Protein AF-A0A928RDA6-F1 (afdb_monomer)

Solvent-accessible surface area (backbone atoms only — not comparable to full-atom values): 10021 Å² total; per-residue (Å²): 132,85,78,81,74,74,83,73,69,52,79,65,53,49,48,42,48,55,45,44,52,36,61,75,58,79,46,69,40,36,57,63,57,54,37,54,65,37,41,78,74,70,69,37,55,70,66,56,43,51,53,48,52,52,52,34,44,78,69,48,24,30,45,75,83,47,93,66,20,36,33,67,30,74,61,24,52,49,52,30,71,76,49,51,85,74,52,57,63,74,56,53,53,50,52,53,54,50,52,54,51,49,54,52,48,56,51,45,60,74,30,41,48,56,50,72,46,77,77,55,99,46,38,29,40,39,42,41,38,38,34,94,47,100,89,49,85,60,50,74,53,75,51,79,43,68,38,70,65,54,51,51,51,52,32,51,47,43,78,74,42,41,73,62,52,51,50,53,50,52,55,56,63,74,73,110

Foldseek 3Di:
DDPPPLPADDLLLLLLLLLLLQVLLVAWDALVRSQVLCVVSPRDHSVRSVVSVVVCVVVQQWDDPDVRIIHGDPNVNVVNVVCVVVHPPVSSVSSNVVSVVVVVLVVLCVFWAWDWDDPDPFKIKIWIWGHPDPPDDIDIDIDIDTHPVVSVVVRVCCSVPVVVVVVVVVVVVVVD

Radius of gyration: 22.32 Å; Cα contacts (8 Å, |Δi|>4): 199; chains: 1; bounding box: 56×43×54 Å

Nearest PDB structures (foldseek):
  2fxa-assembly3_A  TM=7.157E-01  e=9.257E-03  Bacillus subtilis
  6lg2-assembly1_A  TM=8.563E-01  e=6.096E-02  Corynebacterium glutamicum ATCC 13032
  8jxk-assembly3_E  TM=5.170E-01  e=2.588E-02  Mycobacterium tuberculosis H37Rv
  5ov6-assembly1_A  TM=3.799E-01  e=8.932E-01  Priestia megaterium
  5ov4-assembly1_A  TM=3.803E-01  e=1.188E+00  Priestia megaterium

Structure (mmCIF, N/CA/C/O backbone):
data_AF-A0A928RDA6-F1
#
_entry.id   AF-A0A928RDA6-F1
#
loop_
_atom_site.group_PDB
_atom_site.id
_atom_site.type_symbol
_atom_site.label_atom_id
_atom_site.label_alt_id
_atom_site.label_comp_id
_atom_site.label_asym_id
_atom_site.label_entity_id
_atom_site.label_seq_id
_atom_site.pdbx_PDB_ins_code
_atom_site.Cartn_x
_atom_site.Cartn_y
_atom_site.Cartn_z
_atom_site.occupancy
_atom_site.B_iso_or_equiv
_atom_site.auth_seq_id
_atom_site.auth_comp_id
_atom_site.auth_asym_id
_atom_site.auth_atom_id
_atom_site.pdbx_PDB_model_num
ATOM 1 N N . MET A 1 1 ? -35.776 10.344 -11.778 1.00 41.97 1 MET A N 1
ATOM 2 C CA . MET A 1 1 ? -34.546 9.555 -11.557 1.00 41.97 1 MET A CA 1
ATOM 3 C C . MET A 1 1 ? -34.412 9.349 -10.059 1.00 41.97 1 MET A C 1
ATOM 5 O O . MET A 1 1 ? -34.544 10.348 -9.363 1.00 41.97 1 MET A O 1
ATOM 9 N N . PRO A 1 2 ? -34.264 8.121 -9.539 1.00 41.16 2 PRO A N 1
ATOM 10 C CA . PRO A 1 2 ? -34.041 7.944 -8.112 1.00 41.16 2 PRO A CA 1
ATOM 11 C C . PRO A 1 2 ? -32.599 8.350 -7.798 1.00 41.16 2 PRO A C 1
ATOM 13 O O . PRO A 1 2 ? -31.662 7.851 -8.418 1.00 41.16 2 PRO A O 1
ATOM 16 N N . GLU A 1 3 ? -32.433 9.297 -6.879 1.00 40.75 3 GLU A N 1
ATOM 17 C CA . GLU A 1 3 ? -31.132 9.645 -6.320 1.00 40.75 3 GLU A CA 1
ATOM 18 C C . GLU A 1 3 ? -30.535 8.392 -5.676 1.00 40.75 3 GLU A C 1
ATOM 20 O O . GLU A 1 3 ? -31.129 7.801 -4.770 1.00 40.75 3 GLU A O 1
ATOM 25 N N . THR A 1 4 ? -29.364 7.965 -6.144 1.00 46.03 4 THR A N 1
ATOM 26 C CA . THR A 1 4 ? -28.556 6.966 -5.447 1.00 46.03 4 THR A CA 1
ATOM 27 C C . THR A 1 4 ? -28.193 7.569 -4.096 1.00 46.03 4 THR A C 1
ATOM 29 O O . THR A 1 4 ? -27.285 8.395 -3.998 1.00 46.03 4 THR A O 1
ATOM 32 N N . ARG A 1 5 ? -28.964 7.231 -3.059 1.00 45.84 5 ARG A N 1
ATOM 33 C CA . ARG A 1 5 ? -28.739 7.680 -1.686 1.00 45.84 5 ARG A CA 1
ATOM 34 C C . ARG A 1 5 ? -27.327 7.237 -1.311 1.00 45.84 5 ARG A C 1
ATOM 36 O O . ARG A 1 5 ? -27.099 6.048 -1.102 1.00 45.84 5 ARG A O 1
ATOM 43 N N . ARG A 1 6 ? -26.365 8.167 -1.309 1.00 56.44 6 ARG A N 1
ATOM 44 C CA . ARG A 1 6 ? -25.001 7.888 -0.843 1.00 56.44 6 ARG A CA 1
ATOM 45 C C . ARG A 1 6 ? -25.138 7.303 0.558 1.00 56.44 6 ARG A C 1
ATOM 47 O O . ARG A 1 6 ? -25.748 7.933 1.422 1.00 56.44 6 ARG A O 1
ATOM 54 N N . MET A 1 7 ? -24.641 6.087 0.760 1.00 62.38 7 MET A N 1
ATOM 55 C CA . MET A 1 7 ? -24.585 5.486 2.085 1.00 62.38 7 MET A CA 1
ATOM 56 C C . MET A 1 7 ? -23.531 6.260 2.872 1.00 62.38 7 MET A C 1
ATOM 58 O O . MET A 1 7 ? -22.343 5.979 2.768 1.00 62.38 7 MET A O 1
ATOM 62 N N . ARG A 1 8 ? -23.958 7.316 3.569 1.00 67.81 8 ARG A N 1
ATOM 63 C CA . ARG A 1 8 ? -23.085 8.071 4.463 1.00 67.81 8 ARG A CA 1
ATOM 64 C C . ARG A 1 8 ? -23.016 7.313 5.779 1.00 67.81 8 ARG A C 1
ATOM 66 O O . ARG A 1 8 ? -24.049 7.111 6.415 1.00 67.81 8 ARG A O 1
ATOM 73 N N . LEU A 1 9 ? -21.817 6.870 6.133 1.00 78.81 9 LEU A N 1
ATOM 74 C CA . LEU A 1 9 ? -21.541 6.297 7.443 1.00 78.81 9 LEU A CA 1
ATOM 75 C C . LEU A 1 9 ? -21.704 7.379 8.514 1.00 78.81 9 LEU A C 1
ATOM 77 O O . LEU A 1 9 ? -21.421 8.555 8.263 1.00 78.81 9 LEU A O 1
ATOM 81 N N . ASP A 1 10 ? -22.188 6.988 9.691 1.00 87.38 10 ASP A N 1
ATOM 82 C CA . ASP A 1 10 ? -22.200 7.893 10.834 1.00 87.38 10 ASP A CA 1
ATOM 83 C C . ASP A 1 10 ? -20.772 8.062 11.405 1.00 87.38 10 ASP A C 1
ATOM 85 O O . ASP A 1 10 ? -19.879 7.268 11.092 1.00 87.38 10 ASP A O 1
ATOM 89 N N . PRO A 1 11 ? -20.510 9.086 12.237 1.00 88.75 11 PRO A N 1
ATOM 90 C CA . PRO A 1 11 ? -19.170 9.330 12.777 1.00 88.75 11 PRO A CA 1
ATOM 91 C C . PRO A 1 11 ? -18.554 8.147 13.537 1.00 88.75 11 PRO A C 1
ATOM 93 O O . PRO A 1 11 ? -17.332 8.007 13.574 1.00 88.75 11 PRO A O 1
ATOM 96 N N . VAL A 1 12 ? -19.375 7.296 14.157 1.00 90.25 12 VAL A N 1
ATOM 97 C CA . VAL A 1 12 ? -18.900 6.119 14.892 1.00 90.25 12 VAL A CA 1
ATOM 98 C C . VAL A 1 12 ? -18.533 5.007 13.919 1.00 90.25 12 VAL A C 1
ATOM 100 O O . VAL A 1 12 ? -17.474 4.400 14.059 1.00 90.25 12 VAL A O 1
ATOM 103 N N . ASP A 1 13 ? -19.360 4.771 12.904 1.00 90.69 13 ASP A N 1
ATOM 104 C CA . ASP A 1 13 ? -19.085 3.785 11.862 1.00 90.69 13 ASP A CA 1
ATOM 105 C C . ASP A 1 13 ? -17.816 4.153 11.076 1.00 90.69 13 ASP A C 1
ATOM 107 O O . ASP A 1 13 ? -17.043 3.277 10.702 1.00 90.69 13 ASP A O 1
ATOM 111 N N . ILE A 1 14 ? -17.539 5.446 10.886 1.00 91.50 14 ILE A N 1
ATOM 112 C CA . ILE A 1 14 ? -16.302 5.914 10.246 1.00 91.50 14 ILE A CA 1
ATOM 113 C C . ILE A 1 14 ? -15.064 5.566 11.083 1.00 91.50 14 ILE A C 1
ATOM 115 O O . ILE A 1 14 ? -14.076 5.052 10.558 1.00 91.50 14 ILE A O 1
ATOM 119 N N . LYS A 1 15 ? -15.115 5.798 12.397 1.00 94.25 15 LYS A N 1
ATOM 120 C CA . LYS A 1 15 ? -14.035 5.392 13.306 1.00 94.25 15 LYS A CA 1
ATOM 121 C C . LYS A 1 15 ? -13.822 3.883 13.273 1.00 94.25 15 LYS A C 1
ATOM 123 O O . LYS A 1 15 ? -12.691 3.425 13.128 1.00 94.25 15 LYS A O 1
ATOM 128 N N . LEU A 1 16 ? -14.908 3.112 13.336 1.00 94.69 16 LEU A N 1
ATOM 129 C CA . LEU A 1 16 ? -14.856 1.654 13.233 1.00 94.69 16 LEU A CA 1
ATOM 130 C C . LEU A 1 16 ? -14.272 1.195 11.895 1.00 94.69 16 LEU A C 1
ATOM 132 O O . LEU A 1 16 ? -13.529 0.222 11.875 1.00 94.69 16 LEU A O 1
ATOM 136 N N . LEU A 1 17 ? -14.539 1.905 10.797 1.00 93.31 17 LEU A N 1
ATOM 137 C CA . LEU A 1 17 ? -13.958 1.610 9.490 1.00 93.31 17 LEU A CA 1
ATOM 138 C C . LEU A 1 17 ? -12.428 1.732 9.497 1.00 93.31 17 LEU A C 1
ATOM 140 O O . LEU A 1 17 ? -11.741 0.847 8.992 1.00 93.31 17 LEU A O 1
ATOM 144 N N . ILE A 1 18 ? -11.886 2.798 10.093 1.00 94.94 18 ILE A N 1
ATOM 145 C CA . ILE A 1 18 ? -10.432 2.998 10.202 1.00 94.94 18 ILE A CA 1
ATOM 146 C C . ILE A 1 18 ? -9.810 1.936 11.117 1.00 94.94 18 ILE A C 1
ATOM 148 O O . ILE A 1 18 ? -8.790 1.342 10.769 1.00 94.94 18 ILE A O 1
ATOM 152 N N . LEU A 1 19 ? -10.448 1.630 12.253 1.00 96.50 19 LEU A N 1
ATOM 153 C CA . LEU A 1 19 ? -9.995 0.549 13.134 1.00 96.50 19 LEU A CA 1
ATOM 154 C C . LEU A 1 19 ? -10.033 -0.814 12.427 1.00 96.50 19 LEU A C 1
ATOM 156 O O . LEU A 1 19 ? -9.123 -1.624 12.593 1.00 96.50 19 LEU A O 1
ATOM 160 N N . TYR A 1 20 ? -11.058 -1.060 11.609 1.00 94.81 20 TYR A N 1
ATOM 161 C CA . TYR A 1 20 ? -11.175 -2.265 10.796 1.00 94.81 20 TYR A CA 1
ATOM 162 C C . TYR A 1 20 ? -10.049 -2.371 9.766 1.00 94.81 20 TYR A C 1
ATOM 164 O O . TYR A 1 20 ? -9.445 -3.434 9.644 1.00 94.81 20 TYR A O 1
ATOM 172 N N . LEU A 1 21 ? -9.725 -1.279 9.067 1.00 93.69 21 LEU A N 1
ATOM 173 C CA . LEU A 1 21 ? -8.613 -1.238 8.113 1.00 93.69 21 LEU A CA 1
ATOM 174 C C . LEU A 1 21 ? -7.290 -1.627 8.777 1.00 93.69 21 LEU A C 1
ATOM 176 O O . LEU A 1 21 ? -6.585 -2.503 8.283 1.00 93.69 21 LEU A O 1
ATOM 180 N N . LEU A 1 22 ? -6.988 -1.029 9.929 1.00 95.25 22 LEU A N 1
ATOM 181 C CA . LEU A 1 22 ? -5.775 -1.341 10.684 1.00 95.25 22 LEU A CA 1
ATOM 182 C C . LEU A 1 22 ? -5.772 -2.786 11.211 1.00 95.25 22 LEU A C 1
ATOM 184 O O . LEU A 1 22 ? -4.728 -3.434 11.202 1.00 95.25 22 LEU A O 1
ATOM 188 N N . LYS A 1 23 ? -6.937 -3.320 11.614 1.00 94.44 23 LYS A N 1
ATOM 189 C CA . LYS A 1 23 ? -7.091 -4.728 12.026 1.00 94.44 23 LYS A CA 1
ATOM 190 C C . LYS A 1 23 ? -6.774 -5.685 10.879 1.00 94.44 23 LYS A C 1
ATOM 192 O O . LYS A 1 23 ? -6.040 -6.641 11.084 1.00 94.44 23 LYS A O 1
ATOM 197 N N . GLN A 1 24 ? -7.335 -5.439 9.696 1.00 91.19 24 GLN A N 1
ATOM 198 C CA . GLN A 1 24 ? -7.157 -6.308 8.527 1.00 91.19 24 GLN A CA 1
ATOM 199 C C . GLN A 1 24 ? -5.756 -6.208 7.915 1.00 91.19 24 GLN A C 1
ATOM 201 O O . GLN A 1 24 ? -5.320 -7.132 7.235 1.00 91.19 24 GLN A O 1
ATOM 206 N N . ALA A 1 25 ? -5.057 -5.088 8.114 1.00 89.94 25 ALA A N 1
ATOM 207 C CA . ALA A 1 25 ? -3.728 -4.886 7.545 1.00 89.94 25 ALA A CA 1
ATOM 208 C C . ALA A 1 25 ? -2.670 -5.751 8.223 1.00 89.94 25 ALA A C 1
ATOM 210 O O . ALA A 1 25 ? -1.677 -6.083 7.582 1.00 89.94 25 ALA A O 1
ATOM 211 N N . GLU A 1 26 ? -2.858 -6.060 9.511 1.00 86.62 26 GLU A N 1
ATOM 212 C CA . GLU A 1 26 ? -1.874 -6.741 10.368 1.00 86.62 26 GLU A CA 1
ATOM 213 C C . GLU A 1 26 ? -0.483 -6.065 10.373 1.00 86.62 26 GLU A C 1
ATOM 215 O O . GLU A 1 26 ? 0.508 -6.631 10.829 1.00 86.62 26 GLU A O 1
ATOM 220 N N . ARG A 1 27 ? -0.412 -4.814 9.901 1.00 91.75 27 ARG A N 1
ATOM 221 C CA . ARG A 1 27 ? 0.759 -3.937 9.892 1.00 91.75 27 ARG A CA 1
ATOM 222 C C . ARG A 1 27 ? 0.319 -2.484 10.090 1.00 91.75 27 ARG A C 1
ATOM 224 O O . ARG A 1 27 ? -0.833 -2.162 9.786 1.00 91.75 27 ARG A O 1
ATOM 231 N N . PRO A 1 28 ? 1.217 -1.593 10.541 1.00 95.25 28 PRO A N 1
ATOM 232 C CA . PRO A 1 28 ? 0.938 -0.166 10.530 1.00 95.25 28 PRO A CA 1
ATOM 233 C C . PRO A 1 28 ? 0.611 0.334 9.114 1.00 95.25 28 PRO A C 1
ATOM 235 O O . PRO A 1 28 ? 1.212 -0.118 8.131 1.00 95.25 28 PRO A O 1
ATOM 238 N N . LEU A 1 29 ? -0.335 1.268 9.017 1.00 95.19 29 LEU A N 1
ATOM 239 C CA . LEU A 1 29 ? -0.714 1.935 7.770 1.00 95.19 29 LEU A CA 1
ATOM 240 C C . LEU A 1 29 ? -0.399 3.426 7.855 1.00 95.19 29 LEU A C 1
ATOM 242 O O . LEU A 1 29 ? -0.680 4.075 8.865 1.00 95.19 29 LEU A O 1
ATOM 246 N N . SER A 1 30 ? 0.137 3.986 6.777 1.00 95.12 30 SER A N 1
ATOM 247 C CA . SER A 1 30 ? 0.298 5.430 6.644 1.00 95.12 30 SER A CA 1
ATOM 248 C C . SER A 1 30 ? -1.049 6.146 6.493 1.00 95.12 30 SER A C 1
ATOM 250 O O . SER A 1 30 ? -2.033 5.572 6.018 1.00 95.12 30 SER A O 1
ATOM 252 N N . ALA A 1 31 ? -1.088 7.436 6.838 1.00 94.06 31 ALA A N 1
ATOM 253 C CA . ALA A 1 31 ? -2.245 8.300 6.602 1.00 94.06 31 ALA A CA 1
ATOM 254 C C . ALA A 1 31 ? -2.718 8.228 5.140 1.00 94.06 31 ALA A C 1
ATOM 256 O O . ALA A 1 31 ? -3.920 8.174 4.877 1.00 94.06 31 ALA A O 1
ATOM 257 N N . THR A 1 32 ? -1.771 8.185 4.197 1.00 92.25 32 THR A N 1
ATOM 258 C CA . THR A 1 32 ? -2.041 8.073 2.759 1.00 92.25 32 THR A CA 1
ATOM 259 C C . THR A 1 32 ? -2.709 6.748 2.419 1.00 92.25 32 THR A C 1
ATOM 261 O O . THR A 1 32 ? -3.745 6.759 1.768 1.00 92.25 32 THR A O 1
ATOM 264 N N . GLU A 1 33 ? -2.193 5.619 2.913 1.00 91.69 33 GLU A N 1
ATOM 265 C CA . GLU A 1 33 ? -2.806 4.308 2.666 1.00 91.69 33 GLU A CA 1
ATOM 266 C C . GLU A 1 33 ? -4.232 4.236 3.220 1.00 91.69 33 GLU A C 1
ATOM 268 O O . GLU A 1 33 ? -5.145 3.822 2.506 1.00 91.69 33 GLU A O 1
ATOM 273 N N . ILE A 1 34 ? -4.451 4.686 4.465 1.00 93.62 34 ILE A N 1
ATOM 274 C CA . ILE A 1 34 ? -5.793 4.743 5.072 1.00 93.62 34 ILE A CA 1
ATOM 275 C C . ILE A 1 34 ? -6.726 5.584 4.196 1.00 93.62 34 ILE A C 1
ATOM 277 O O . ILE A 1 34 ? -7.834 5.149 3.880 1.00 93.62 34 ILE A O 1
ATOM 281 N N . THR A 1 35 ? -6.257 6.757 3.766 1.00 92.31 35 THR A N 1
ATOM 282 C CA . THR A 1 35 ? -7.005 7.679 2.904 1.00 92.31 35 THR A CA 1
ATOM 283 C C . THR A 1 35 ? -7.336 7.045 1.554 1.00 92.31 35 THR A C 1
ATOM 285 O O . THR A 1 35 ? -8.482 7.104 1.113 1.00 92.31 35 THR A O 1
ATOM 288 N N . ASP A 1 36 ? -6.390 6.353 0.924 1.00 89.25 36 ASP A N 1
ATOM 289 C CA . ASP A 1 36 ? -6.609 5.666 -0.347 1.00 89.25 36 ASP A CA 1
ATOM 290 C C . ASP A 1 36 ? -7.666 4.565 -0.221 1.00 89.25 36 ASP A C 1
ATOM 292 O O . ASP A 1 36 ? -8.487 4.386 -1.128 1.00 89.25 36 ASP A O 1
ATOM 296 N N . PHE A 1 37 ? -7.689 3.817 0.888 1.00 88.25 37 PHE A N 1
ATOM 297 C CA . PHE A 1 37 ? -8.714 2.800 1.136 1.00 88.25 37 PHE 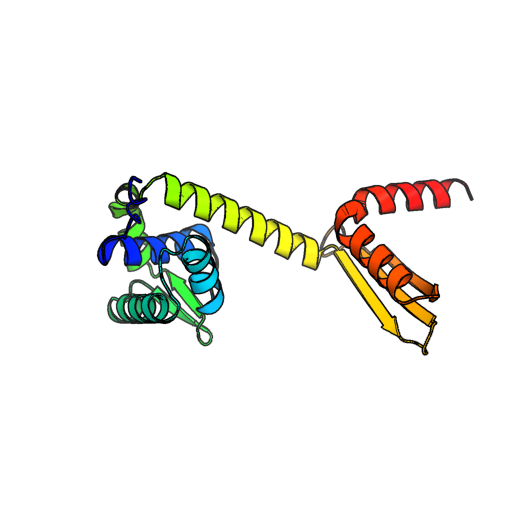A CA 1
ATOM 298 C C . PHE A 1 37 ? -10.122 3.400 1.210 1.00 88.25 37 PHE A C 1
ATOM 300 O O . PHE A 1 37 ? -11.024 2.870 0.562 1.00 88.25 37 PHE A O 1
ATOM 307 N N . VAL A 1 38 ? -10.307 4.509 1.928 1.00 85.50 38 VAL A N 1
ATOM 308 C CA . VAL A 1 38 ? -11.632 5.119 2.156 1.00 85.50 38 VAL A CA 1
ATOM 309 C C . VAL A 1 38 ? -12.100 6.039 1.018 1.00 85.50 38 VAL A C 1
ATOM 311 O O . VAL A 1 38 ? -13.305 6.141 0.769 1.00 85.50 38 VAL A O 1
ATOM 314 N N . LEU A 1 39 ? -11.170 6.658 0.278 1.00 82.75 39 LEU A N 1
ATOM 315 C CA . LEU A 1 39 ? -11.468 7.514 -0.878 1.00 82.75 39 LEU A CA 1
ATOM 316 C C . LEU A 1 39 ? -12.051 6.730 -2.054 1.00 82.75 39 LEU A C 1
ATOM 318 O O . LEU A 1 39 ? -12.930 7.235 -2.753 1.00 82.75 39 LEU A O 1
ATOM 322 N N . ALA A 1 40 ? -11.569 5.506 -2.289 1.00 70.31 40 ALA A N 1
ATOM 323 C CA . ALA A 1 40 ? -11.950 4.712 -3.461 1.00 70.31 40 ALA A CA 1
ATOM 324 C C . ALA A 1 40 ? -13.460 4.428 -3.542 1.00 70.31 40 ALA A C 1
ATOM 326 O O . ALA A 1 40 ? -14.007 4.317 -4.636 1.00 70.31 40 ALA A O 1
ATOM 327 N N . ASP A 1 41 ? -14.139 4.385 -2.397 1.00 72.00 41 ASP A N 1
ATOM 328 C CA . ASP A 1 41 ? -15.588 4.202 -2.303 1.00 72.00 41 ASP A CA 1
ATOM 329 C C . ASP A 1 41 ? -16.346 5.510 -2.008 1.00 72.00 41 ASP A C 1
ATOM 331 O O . ASP A 1 41 ? -17.552 5.486 -1.761 1.00 72.00 41 ASP A O 1
ATOM 335 N N . SER A 1 42 ? -15.664 6.664 -2.059 1.00 77.12 42 SER A N 1
ATOM 336 C CA . SER A 1 42 ? -16.213 7.979 -1.684 1.00 77.12 42 SER A CA 1
ATOM 337 C C . SER A 1 42 ? -16.839 7.984 -0.281 1.00 77.12 42 SER A C 1
ATOM 339 O O . SER A 1 42 ? -17.839 8.671 -0.050 1.00 77.12 42 SER A O 1
ATOM 341 N N . LEU A 1 43 ? -16.282 7.180 0.636 1.00 78.88 43 LEU A N 1
ATOM 342 C CA . LEU A 1 43 ? -16.763 7.071 2.014 1.00 78.88 43 LEU A CA 1
ATOM 343 C C . LEU A 1 43 ? -16.328 8.282 2.831 1.00 78.88 43 LEU A C 1
ATOM 345 O O . LEU A 1 43 ? -17.134 8.811 3.593 1.00 78.88 43 LEU A O 1
ATOM 349 N N . LEU A 1 44 ? -15.077 8.704 2.635 1.00 85.50 44 LEU A N 1
ATOM 350 C CA . LEU A 1 44 ? -14.454 9.866 3.263 1.00 85.50 44 LEU A CA 1
ATOM 351 C C . LEU A 1 44 ? -13.584 10.590 2.249 1.00 85.50 44 LEU A C 1
ATOM 353 O O . LEU A 1 44 ? -13.024 9.955 1.352 1.00 85.50 44 LEU A O 1
ATOM 357 N N . ASP A 1 45 ? -13.425 11.895 2.434 1.00 87.44 45 ASP A N 1
ATOM 358 C CA . ASP A 1 45 ? -12.350 12.652 1.801 1.00 87.44 45 ASP A CA 1
ATOM 359 C C . ASP A 1 45 ? -11.067 12.703 2.661 1.00 87.44 45 ASP A C 1
ATOM 361 O O . ASP A 1 45 ? -10.995 12.153 3.765 1.00 87.44 45 ASP A O 1
ATOM 365 N N . PHE A 1 46 ? -10.022 13.351 2.141 1.00 87.19 46 PHE A N 1
ATOM 366 C CA . PHE A 1 46 ? -8.733 13.494 2.825 1.00 87.19 46 PHE A CA 1
ATOM 367 C C . PHE A 1 46 ? -8.847 14.216 4.181 1.00 87.19 46 PHE A C 1
ATOM 369 O O . PHE A 1 46 ? -8.212 13.811 5.155 1.00 87.19 46 PHE A O 1
ATOM 376 N N . PHE A 1 47 ? -9.668 15.268 4.269 1.00 89.50 47 PHE A N 1
ATOM 377 C CA . PHE A 1 47 ? -9.822 16.054 5.494 1.00 89.50 47 PHE A CA 1
ATOM 378 C C . PHE A 1 47 ? -10.652 15.309 6.536 1.00 89.50 47 PHE A C 1
ATOM 380 O O . PHE A 1 47 ? -10.285 15.302 7.712 1.00 89.50 47 PHE A O 1
ATOM 387 N N . GLU A 1 48 ? -11.735 14.653 6.112 1.00 90.88 48 GLU A N 1
ATOM 388 C CA . GLU A 1 48 ? -12.529 13.775 6.970 1.00 90.88 48 GLU A CA 1
ATOM 389 C C . GLU A 1 48 ? -11.644 12.653 7.526 1.00 90.88 48 GLU A C 1
ATOM 391 O O . GLU A 1 48 ? -11.616 12.435 8.736 1.00 90.88 48 GLU A O 1
ATOM 396 N N . THR A 1 49 ? -10.839 12.004 6.681 1.00 93.19 49 THR A N 1
ATOM 397 C CA . THR A 1 49 ? -9.928 10.934 7.115 1.00 93.19 49 THR A CA 1
ATOM 398 C C . THR A 1 49 ? -8.943 11.425 8.175 1.00 93.19 49 THR A C 1
ATOM 400 O O . THR A 1 49 ? -8.835 10.816 9.240 1.00 93.19 49 THR A O 1
ATOM 403 N N . HIS A 1 50 ? -8.278 12.560 7.938 1.00 94.12 50 HIS A N 1
ATOM 404 C CA . HIS A 1 50 ? -7.356 13.141 8.914 1.00 94.12 50 HIS A CA 1
ATOM 405 C C . HIS A 1 50 ? -8.062 13.498 10.231 1.00 94.12 50 HIS A C 1
ATOM 407 O O . HIS A 1 50 ? -7.527 13.246 11.308 1.00 94.12 50 HIS A O 1
ATOM 413 N N . HIS A 1 51 ? -9.274 14.058 10.165 1.00 95.25 51 HIS A N 1
ATOM 414 C CA . HIS A 1 51 ? -10.064 14.382 11.353 1.00 95.25 51 HIS A CA 1
ATOM 415 C C . HIS A 1 51 ? -10.338 13.144 12.219 1.00 95.25 51 HIS A C 1
ATOM 417 O O . HIS A 1 51 ? -10.132 13.183 13.434 1.00 95.25 51 HIS A O 1
ATOM 423 N N . TYR A 1 52 ? -10.758 12.033 11.607 1.00 96.56 52 TYR A N 1
ATOM 424 C CA . TYR A 1 52 ? -11.051 10.805 12.345 1.00 96.56 52 TYR A CA 1
ATOM 425 C C . TYR A 1 52 ? -9.793 10.093 12.851 1.00 96.56 52 TYR A C 1
ATOM 427 O O . TYR A 1 52 ? -9.834 9.540 13.947 1.00 96.56 52 TYR A O 1
ATOM 435 N N . ILE A 1 53 ? -8.669 10.159 12.129 1.00 97.25 53 ILE A N 1
ATOM 436 C CA . ILE A 1 53 ? -7.370 9.689 12.637 1.00 97.25 53 ILE A CA 1
ATOM 437 C C . ILE A 1 53 ? -6.990 10.456 13.911 1.00 97.25 53 ILE A C 1
ATOM 439 O O . ILE A 1 53 ? -6.678 9.831 14.923 1.00 97.25 53 ILE A O 1
ATOM 443 N N . SER A 1 54 ? -7.078 11.792 13.905 1.00 97.50 54 SER A N 1
ATOM 444 C CA . SER A 1 54 ? -6.789 12.601 15.099 1.00 97.50 54 SER A CA 1
ATOM 445 C C . SER A 1 54 ? -7.700 12.239 16.275 1.00 97.50 54 SER A C 1
ATOM 447 O O . SER A 1 54 ? -7.215 12.037 17.383 1.00 97.50 54 SER A O 1
ATOM 449 N N . ALA A 1 55 ? -9.003 12.064 16.032 1.00 97.44 55 ALA A N 1
ATOM 450 C CA . ALA A 1 55 ? -9.940 11.663 17.081 1.00 97.44 55 ALA A CA 1
ATOM 451 C C . ALA A 1 55 ? -9.608 10.283 17.685 1.00 97.44 55 ALA A C 1
ATOM 453 O O . ALA A 1 55 ? -9.726 10.093 18.893 1.00 97.44 55 ALA A O 1
ATOM 454 N N . LEU A 1 56 ? -9.180 9.320 16.862 1.00 97.94 56 LEU A N 1
ATOM 455 C CA . LEU A 1 56 ? -8.788 7.983 17.319 1.00 97.94 56 LEU A CA 1
ATOM 456 C C . LEU A 1 56 ? -7.475 7.989 18.121 1.00 97.94 56 LEU A C 1
ATOM 458 O O . LEU A 1 56 ? -7.326 7.177 19.039 1.00 97.94 56 LEU A O 1
ATOM 462 N N . LEU A 1 57 ? -6.540 8.890 17.792 1.00 98.00 57 LEU A N 1
ATOM 463 C CA . LEU A 1 57 ? -5.314 9.119 18.568 1.00 98.00 57 LEU A CA 1
ATOM 464 C C . LEU A 1 57 ? -5.637 9.706 19.946 1.00 98.00 57 LEU A C 1
ATOM 466 O O . LEU A 1 57 ? -5.158 9.195 20.958 1.00 98.00 57 LEU A O 1
ATOM 470 N N . ASP A 1 58 ? -6.498 10.727 19.995 1.00 97.75 58 ASP A N 1
ATOM 471 C CA . ASP A 1 58 ? -6.944 11.352 21.248 1.00 97.75 58 ASP A CA 1
ATOM 472 C C . ASP A 1 58 ? -7.654 10.336 22.164 1.00 97.75 58 ASP A C 1
ATOM 474 O O . ASP A 1 58 ? -7.469 10.332 23.385 1.00 97.75 58 ASP A O 1
ATOM 478 N N . GLU A 1 59 ? -8.421 9.419 21.568 1.00 96.81 59 GLU A N 1
ATOM 479 C CA . GLU A 1 59 ? -9.111 8.315 22.250 1.00 96.81 59 GLU A CA 1
ATOM 480 C C . GLU A 1 59 ? -8.193 7.123 22.579 1.00 96.81 59 GLU A C 1
ATOM 482 O O . GLU A 1 59 ? -8.632 6.166 23.224 1.00 96.81 59 GLU A O 1
ATOM 487 N N . LYS A 1 60 ? -6.916 7.172 22.172 1.00 97.38 60 LYS A N 1
ATOM 488 C CA . LYS A 1 60 ? -5.913 6.106 22.342 1.00 97.38 60 LYS A CA 1
ATOM 489 C C . LYS A 1 60 ? -6.352 4.759 21.766 1.00 97.38 60 LYS A C 1
ATOM 491 O O . LYS A 1 60 ? -5.972 3.706 22.280 1.00 97.38 60 LYS A O 1
ATOM 496 N N . GLN A 1 61 ? -7.180 4.774 20.727 1.00 97.62 61 GLN A N 1
ATOM 497 C CA . GLN A 1 61 ? -7.589 3.567 20.003 1.00 97.62 61 GLN A CA 1
ATOM 498 C C . GLN A 1 61 ? -6.578 3.192 18.916 1.00 97.62 61 GLN A C 1
ATOM 500 O O . GLN A 1 61 ? -6.469 2.028 18.534 1.00 97.62 61 GLN A O 1
ATOM 505 N N . ILE A 1 62 ? -5.806 4.173 18.455 1.00 98.25 62 ILE A N 1
ATOM 506 C CA . ILE A 1 62 ? -4.650 3.978 17.587 1.00 98.25 62 ILE A CA 1
ATOM 507 C C . ILE A 1 62 ? -3.447 4.713 18.174 1.00 98.25 62 ILE A C 1
ATOM 509 O O . ILE A 1 62 ? -3.603 5.609 19.006 1.00 98.25 62 ILE A O 1
ATOM 513 N N . GLU A 1 63 ? -2.257 4.339 17.731 1.00 97.81 63 GLU A N 1
ATOM 514 C CA . GLU A 1 63 ? -1.000 4.996 18.079 1.00 97.81 63 GLU A CA 1
ATOM 515 C C . GLU A 1 63 ? -0.146 5.225 16.833 1.00 97.81 63 GLU A C 1
ATOM 517 O O . GLU A 1 63 ? -0.267 4.504 15.842 1.00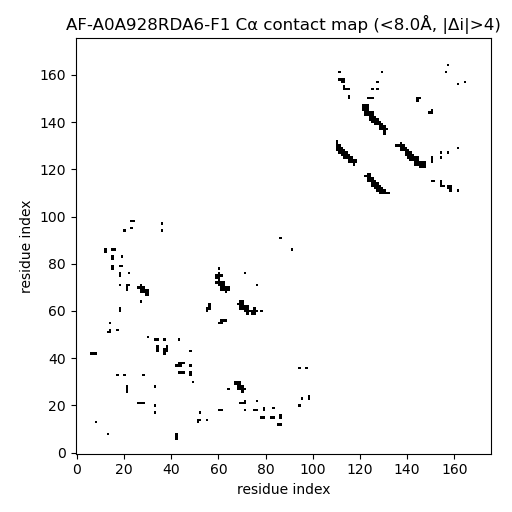 97.81 63 GLU A O 1
ATOM 522 N N . GLU A 1 64 ? 0.701 6.252 16.877 1.00 97.62 64 GLU A N 1
ATOM 523 C CA . GLU A 1 64 ? 1.630 6.583 15.799 1.00 97.62 64 GLU A CA 1
ATOM 524 C C . GLU A 1 64 ? 2.973 5.875 16.029 1.00 97.62 64 GLU A C 1
ATOM 526 O O . GLU A 1 64 ? 3.683 6.163 16.992 1.00 97.62 64 GLU A O 1
ATOM 531 N N . THR A 1 65 ? 3.325 4.935 15.149 1.00 96.06 65 THR A N 1
ATOM 532 C CA . THR A 1 65 ? 4.550 4.120 15.259 1.00 96.06 65 THR A CA 1
ATOM 533 C C . THR A 1 65 ? 5.732 4.724 14.497 1.00 96.06 65 THR A C 1
ATOM 535 O O . THR A 1 65 ? 6.890 4.440 14.794 1.00 96.06 65 THR A O 1
ATOM 538 N N . ALA A 1 66 ? 5.440 5.537 13.483 1.00 95.31 66 ALA A N 1
ATOM 539 C CA . ALA A 1 66 ? 6.382 6.305 12.675 1.00 95.31 66 ALA A CA 1
ATOM 540 C C . ALA A 1 66 ? 5.644 7.538 12.118 1.00 95.31 66 ALA A C 1
ATOM 542 O O . ALA A 1 66 ? 4.414 7.538 12.147 1.00 95.31 66 ALA A O 1
ATOM 543 N N . PRO A 1 67 ? 6.337 8.564 11.589 1.00 95.44 67 PRO A N 1
ATOM 544 C CA . PRO A 1 67 ? 5.681 9.776 11.101 1.00 95.44 67 PRO A CA 1
ATOM 545 C C . PRO A 1 67 ? 4.510 9.477 10.151 1.00 95.44 67 PRO A C 1
ATOM 547 O O . PRO A 1 67 ? 4.694 8.830 9.117 1.00 95.44 67 PRO A O 1
ATOM 550 N N . ASN A 1 68 ? 3.312 9.943 10.510 1.00 95.00 68 ASN A N 1
ATOM 551 C CA . ASN A 1 68 ? 2.046 9.706 9.806 1.00 95.00 68 ASN A CA 1
ATOM 552 C C . ASN A 1 68 ? 1.725 8.222 9.555 1.00 95.00 68 ASN A C 1
ATOM 554 O O . ASN A 1 68 ? 1.119 7.894 8.535 1.00 95.00 68 ASN A O 1
ATOM 558 N N . THR A 1 69 ? 2.148 7.323 10.444 1.00 96.62 69 THR A N 1
ATOM 559 C CA . THR A 1 69 ? 1.952 5.871 10.330 1.00 96.62 69 THR A CA 1
ATOM 560 C C . THR A 1 69 ? 1.347 5.322 11.611 1.00 96.62 69 THR A C 1
ATOM 562 O O . TH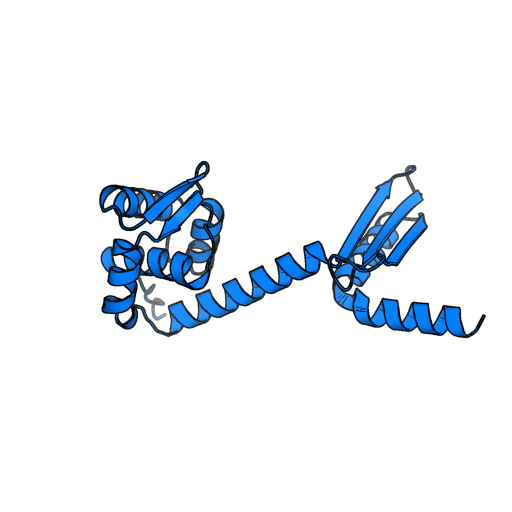R A 1 69 ? 1.919 5.491 12.686 1.00 96.62 69 THR A O 1
ATOM 565 N N . TYR A 1 70 ? 0.204 4.650 11.492 1.00 98.00 70 TYR A N 1
ATOM 566 C CA . TYR A 1 70 ? -0.653 4.311 12.622 1.00 98.00 70 TYR A CA 1
ATOM 567 C C . TYR A 1 70 ? -0.878 2.810 12.760 1.00 98.00 70 TYR A C 1
ATOM 569 O O . TYR A 1 70 ? -0.958 2.090 11.764 1.00 98.00 70 TYR A O 1
ATOM 577 N N . GLN A 1 71 ? -1.044 2.352 13.998 1.00 97.50 71 GLN A N 1
ATOM 578 C CA . GLN A 1 71 ? -1.399 0.976 14.348 1.00 97.50 71 GLN A CA 1
ATOM 579 C C . GLN A 1 71 ? -2.484 0.957 15.437 1.00 97.50 71 GLN A C 1
ATOM 581 O O . GLN A 1 71 ? -2.663 1.932 16.164 1.00 97.50 71 GLN A O 1
ATOM 586 N N . LEU A 1 72 ? -3.232 -0.147 15.543 1.00 97.62 72 LEU A N 1
ATOM 587 C CA . LEU A 1 72 ? -4.183 -0.368 16.636 1.00 97.62 72 LEU A CA 1
ATOM 588 C C . LEU A 1 72 ? -3.479 -0.494 17.988 1.00 97.62 72 LEU A C 1
ATOM 590 O O . LEU A 1 72 ? -2.529 -1.262 18.123 1.00 97.62 72 LEU A O 1
ATOM 594 N N . THR A 1 73 ? -4.046 0.151 19.005 1.00 97.88 73 THR A N 1
ATOM 595 C CA . THR A 1 73 ? -3.775 -0.198 20.404 1.00 97.88 73 THR A CA 1
ATOM 596 C C . THR A 1 73 ? -4.659 -1.372 20.838 1.00 97.88 73 THR A C 1
ATOM 598 O O . THR A 1 73 ? -5.625 -1.734 20.157 1.00 97.88 73 THR A O 1
ATOM 601 N N . GLU A 1 74 ? -4.409 -1.935 22.024 1.00 96.44 74 GLU A N 1
ATOM 602 C CA . GLU A 1 74 ? -5.302 -2.942 22.619 1.00 96.44 74 GLU A CA 1
ATOM 603 C C . GLU A 1 74 ? -6.748 -2.432 22.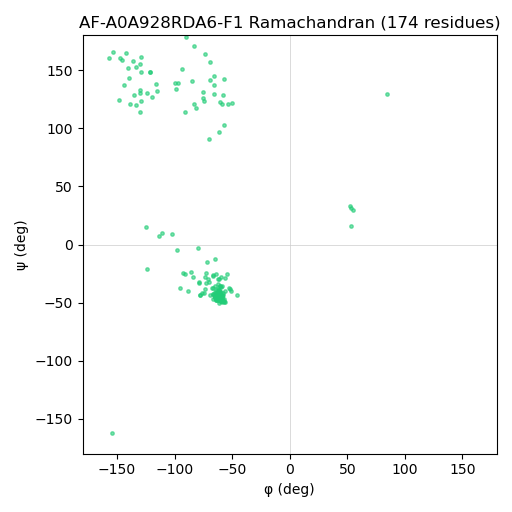761 1.00 96.44 74 GLU A C 1
ATOM 605 O O . GLU A 1 74 ? -7.699 -3.161 22.477 1.00 96.44 74 GLU A O 1
ATOM 610 N N . SER A 1 75 ? -6.917 -1.162 23.146 1.00 96.25 75 SER A N 1
ATOM 611 C CA . SER A 1 75 ? -8.229 -0.517 23.284 1.00 96.25 75 SER A CA 1
ATOM 612 C C . SER A 1 75 ? -8.966 -0.443 21.944 1.00 96.25 75 SER A C 1
ATOM 614 O O . SER A 1 75 ? -10.137 -0.817 21.852 1.00 96.25 75 SER A O 1
ATOM 616 N N . GLY A 1 76 ? -8.276 -0.026 20.876 1.00 96.44 76 GLY A N 1
ATOM 617 C CA . GLY A 1 76 ? -8.858 0.007 19.534 1.00 96.44 76 GLY A CA 1
ATOM 618 C C . GLY A 1 76 ? -9.210 -1.382 19.015 1.00 96.44 76 GLY A C 1
ATOM 619 O O . GLY A 1 76 ? -10.292 -1.569 18.458 1.00 96.44 76 GLY A O 1
ATOM 620 N N . ALA A 1 77 ? -8.340 -2.370 19.251 1.00 95.50 77 ALA A N 1
ATOM 621 C CA . ALA A 1 77 ? -8.573 -3.759 18.864 1.00 95.50 77 ALA A CA 1
ATOM 622 C C . ALA A 1 77 ? -9.820 -4.346 19.549 1.00 95.50 77 ALA A C 1
ATOM 624 O O . ALA A 1 77 ? -10.631 -5.009 18.897 1.00 95.50 77 ALA A O 1
ATOM 625 N N . GLN A 1 78 ? -10.016 -4.057 20.839 1.00 95.12 78 GLN A N 1
ATOM 626 C CA . GLN A 1 78 ? -11.235 -4.432 21.557 1.00 95.12 78 GLN A CA 1
ATOM 627 C C . GLN A 1 78 ? -12.461 -3.719 20.979 1.00 95.12 78 GLN A C 1
ATOM 629 O O . GLN A 1 78 ? -13.461 -4.374 20.686 1.00 95.12 78 GLN A O 1
ATOM 634 N N . ALA A 1 79 ? -12.384 -2.402 20.762 1.00 93.31 79 ALA A N 1
ATOM 635 C CA . ALA A 1 79 ? -13.497 -1.620 20.232 1.00 93.31 79 ALA A CA 1
ATOM 636 C C . ALA A 1 79 ? -14.002 -2.174 18.892 1.00 93.31 79 ALA A C 1
ATOM 638 O O . ALA A 1 79 ? -15.199 -2.432 18.744 1.00 93.31 79 ALA A O 1
ATOM 639 N N . ILE A 1 80 ? -13.104 -2.437 17.937 1.00 94.50 80 ILE A N 1
ATOM 640 C CA . ILE A 1 80 ? -13.527 -3.008 16.658 1.00 94.50 80 ILE A CA 1
ATOM 641 C C . ILE A 1 80 ? -14.055 -4.436 16.814 1.00 94.50 80 ILE A C 1
ATOM 643 O O . ILE A 1 80 ? -15.055 -4.764 16.191 1.00 94.50 80 ILE A O 1
ATOM 647 N N . ALA A 1 81 ? -13.477 -5.272 17.683 1.00 91.69 81 ALA A N 1
ATOM 648 C CA . ALA A 1 81 ? -13.974 -6.631 17.905 1.00 91.69 81 ALA A CA 1
ATOM 649 C C . ALA A 1 81 ? -15.423 -6.670 18.433 1.00 91.69 81 ALA A C 1
ATOM 651 O O . ALA A 1 81 ? -16.187 -7.553 18.046 1.00 91.69 81 ALA A O 1
ATOM 652 N N . PHE A 1 82 ? -15.821 -5.711 19.276 1.00 89.56 82 PHE A N 1
ATOM 653 C CA . PHE A 1 82 ? -17.193 -5.629 19.794 1.00 89.56 82 PHE A CA 1
ATOM 654 C C . PHE A 1 82 ? -18.190 -5.025 18.799 1.00 89.56 82 PHE A C 1
ATOM 656 O O . PHE A 1 82 ? -19.360 -5.413 18.794 1.00 89.56 82 PHE A O 1
ATOM 663 N N . PHE A 1 83 ? -17.751 -4.080 17.964 1.00 88.81 83 PHE A N 1
ATOM 664 C CA . PHE A 1 83 ? -18.646 -3.279 17.125 1.00 88.81 83 PHE A CA 1
ATOM 665 C C . PHE A 1 83 ? -18.507 -3.526 15.617 1.00 88.81 83 PHE A C 1
ATOM 667 O O . PHE A 1 83 ? -19.177 -2.848 14.842 1.00 88.81 83 PHE A O 1
ATOM 674 N N . GLU A 1 84 ? -17.724 -4.519 15.184 1.00 84.31 84 GLU A N 1
ATOM 675 C CA . GLU A 1 84 ? -17.539 -4.870 13.764 1.00 84.31 84 GLU A CA 1
ATOM 676 C C . GLU A 1 84 ? -18.873 -5.085 13.033 1.00 84.31 84 GLU A C 1
ATOM 678 O O . GLU A 1 84 ? -19.045 -4.631 11.907 1.00 84.31 84 GLU A O 1
ATOM 683 N N . ASN A 1 85 ? -19.862 -5.675 13.714 1.00 86.69 85 ASN A N 1
ATOM 684 C CA . ASN A 1 85 ? -21.198 -5.947 13.167 1.00 86.69 85 ASN A CA 1
ATOM 685 C C . ASN A 1 85 ? -22.013 -4.688 12.819 1.00 86.69 85 ASN A C 1
ATOM 687 O O . ASN A 1 85 ? -23.058 -4.801 12.179 1.00 86.69 85 ASN A O 1
ATOM 691 N N . ARG A 1 86 ? -21.581 -3.497 13.256 1.00 87.94 86 ARG A N 1
ATOM 692 C CA . ARG A 1 86 ? -22.193 -2.230 12.835 1.00 87.94 86 ARG A CA 1
ATOM 693 C C . ARG A 1 86 ? -21.835 -1.868 11.398 1.00 87.94 86 ARG A C 1
ATOM 695 O O . ARG A 1 86 ? -22.605 -1.174 10.738 1.00 87.94 86 ARG A O 1
ATOM 702 N N . LEU A 1 87 ? -20.679 -2.324 10.922 1.00 87.94 87 LEU A N 1
ATOM 703 C CA . LEU A 1 87 ? -20.207 -1.999 9.589 1.00 87.94 87 LEU A CA 1
ATOM 704 C C . LEU A 1 87 ? -20.984 -2.816 8.546 1.00 87.94 87 LEU A C 1
ATOM 706 O O . LEU A 1 87 ? -21.101 -4.038 8.669 1.00 87.94 87 LEU A O 1
ATOM 710 N N . PRO A 1 88 ? -21.505 -2.171 7.489 1.00 87.94 88 PRO A N 1
ATOM 711 C CA . PRO A 1 88 ? -22.175 -2.874 6.406 1.00 87.94 88 PRO A CA 1
ATOM 712 C C . PRO A 1 88 ? -21.247 -3.906 5.766 1.00 87.94 88 PRO A C 1
ATOM 714 O O . PRO A 1 88 ? -20.148 -3.569 5.324 1.00 87.94 88 PRO A O 1
ATOM 717 N N . TYR A 1 89 ? -21.720 -5.148 5.641 1.00 87.12 89 TYR A N 1
ATOM 718 C CA . TYR A 1 89 ? -20.945 -6.248 5.055 1.00 87.12 89 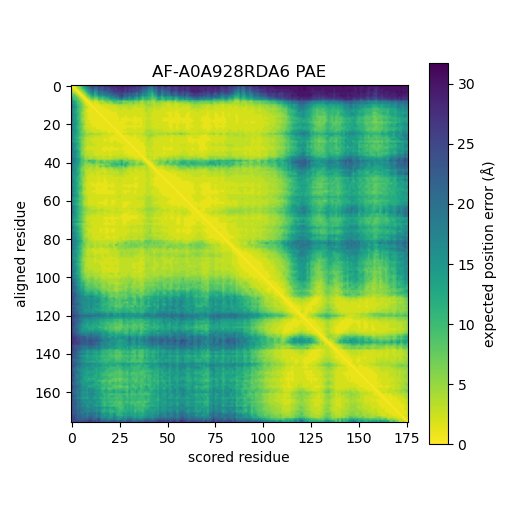TYR A CA 1
ATOM 719 C C . TYR A 1 89 ? -20.364 -5.903 3.674 1.00 87.12 89 TYR A C 1
ATOM 721 O O . TYR A 1 89 ? -19.218 -6.226 3.381 1.00 87.12 89 TYR A O 1
ATOM 729 N N . THR A 1 90 ? -21.122 -5.174 2.852 1.00 86.00 90 THR A N 1
ATOM 730 C CA . THR A 1 90 ? -20.693 -4.735 1.517 1.00 86.00 90 THR A CA 1
ATOM 731 C C . THR A 1 90 ? -19.469 -3.819 1.540 1.00 86.00 90 THR A C 1
ATOM 733 O O . THR A 1 90 ? -18.695 -3.821 0.587 1.00 86.00 90 THR A O 1
ATOM 736 N N . ILE A 1 91 ? -19.275 -3.032 2.602 1.00 85.75 91 ILE A N 1
ATOM 737 C CA . ILE A 1 91 ? -18.092 -2.178 2.774 1.00 85.75 91 ILE A CA 1
ATOM 738 C C . ILE A 1 91 ? -16.900 -3.027 3.224 1.00 85.75 91 ILE A C 1
ATOM 740 O O . ILE A 1 91 ? -15.806 -2.883 2.679 1.00 85.75 91 ILE A O 1
ATOM 744 N N . LEU A 1 92 ? -17.122 -3.947 4.168 1.00 87.69 92 LEU A N 1
ATOM 745 C CA . LEU A 1 92 ? -16.083 -4.859 4.655 1.00 87.69 92 LEU A CA 1
ATOM 746 C C . LEU A 1 92 ? -15.521 -5.725 3.523 1.00 87.69 92 LEU A C 1
ATOM 748 O O . LEU A 1 92 ? -14.308 -5.805 3.349 1.00 87.69 92 LEU A O 1
ATOM 752 N N . GLU A 1 93 ? -16.400 -6.314 2.711 1.00 88.25 93 GLU A N 1
ATOM 753 C CA . GLU A 1 93 ? -16.020 -7.154 1.573 1.00 88.25 93 GLU A CA 1
ATOM 754 C C . GLU A 1 93 ? -15.156 -6.387 0.560 1.00 88.25 93 GLU A C 1
ATOM 756 O O . GLU A 1 93 ? -14.110 -6.875 0.130 1.00 88.25 93 GLU A O 1
ATOM 761 N N . LYS A 1 94 ? -15.536 -5.149 0.225 1.00 86.38 94 LYS A N 1
ATOM 762 C CA . LYS A 1 94 ? -14.763 -4.292 -0.686 1.00 86.38 94 LYS A CA 1
ATOM 763 C C . LYS A 1 94 ? -13.373 -3.970 -0.153 1.00 86.38 94 LYS A C 1
ATOM 765 O O . LYS A 1 94 ? -12.395 -4.083 -0.894 1.00 86.38 94 LYS A O 1
ATOM 770 N N . ILE A 1 95 ? -13.280 -3.603 1.124 1.00 86.88 95 ILE A N 1
ATOM 771 C CA . ILE A 1 95 ? -11.998 -3.339 1.780 1.00 86.88 95 ILE A CA 1
ATOM 772 C C . ILE A 1 95 ? -11.120 -4.585 1.734 1.00 86.88 95 ILE A C 1
ATOM 774 O O . ILE A 1 95 ? -9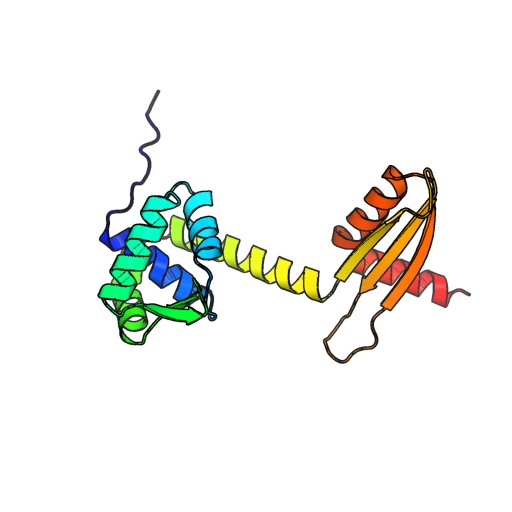.979 -4.504 1.287 1.00 86.88 95 ILE A O 1
ATOM 778 N N . GLN A 1 96 ? -11.657 -5.746 2.109 1.00 88.44 96 GLN A N 1
ATOM 779 C CA . GLN A 1 96 ? -10.910 -7.002 2.079 1.00 88.44 96 GLN A CA 1
ATOM 780 C C . GLN A 1 96 ? -10.396 -7.339 0.675 1.00 88.44 96 GLN A C 1
ATOM 782 O O . GLN A 1 96 ? -9.240 -7.739 0.523 1.00 88.44 96 GLN A O 1
ATOM 787 N N . LEU A 1 97 ? -11.222 -7.165 -0.361 1.00 88.12 97 LEU A N 1
ATOM 788 C CA . LEU A 1 97 ? -10.813 -7.387 -1.750 1.00 88.12 97 LEU A CA 1
ATOM 789 C C . LEU A 1 97 ? -9.682 -6.441 -2.163 1.00 88.12 97 LEU A C 1
ATOM 791 O O . LEU A 1 97 ? -8.697 -6.887 -2.754 1.00 88.12 97 LEU A O 1
ATOM 795 N N . LYS A 1 98 ? -9.788 -5.155 -1.814 1.00 85.75 98 LYS A N 1
ATOM 796 C CA . LYS A 1 98 ? -8.763 -4.157 -2.128 1.00 85.75 98 LYS A CA 1
ATOM 797 C C . LYS A 1 98 ? -7.453 -4.427 -1.388 1.00 85.75 98 LYS A C 1
ATOM 799 O O . LYS A 1 98 ? -6.391 -4.369 -1.997 1.00 85.75 98 LYS A O 1
ATOM 804 N N . MET A 1 99 ? -7.513 -4.772 -0.104 1.00 86.25 99 MET A N 1
ATOM 805 C CA . MET A 1 99 ? -6.324 -5.098 0.690 1.00 86.25 99 MET A CA 1
ATOM 806 C C . MET A 1 99 ? -5.601 -6.326 0.143 1.00 86.25 99 MET A C 1
ATOM 808 O O . MET A 1 99 ? -4.388 -6.282 -0.042 1.00 86.25 99 MET A O 1
ATOM 812 N N . LYS A 1 100 ? -6.339 -7.385 -0.213 1.00 86.94 100 LYS A N 1
ATOM 813 C CA . LYS A 1 100 ? -5.759 -8.573 -0.859 1.00 86.94 100 LYS A CA 1
ATOM 814 C C . LYS A 1 100 ? -5.109 -8.245 -2.202 1.00 86.94 100 LYS A C 1
ATOM 816 O O . LYS A 1 100 ? -4.045 -8.777 -2.509 1.00 86.94 100 LYS A O 1
ATOM 821 N N . ALA A 1 101 ? -5.734 -7.382 -3.004 1.00 85.00 101 ALA A N 1
ATOM 822 C CA . ALA A 1 101 ? -5.168 -6.942 -4.275 1.00 85.00 101 ALA A CA 1
ATOM 823 C C . ALA A 1 101 ? -3.869 -6.143 -4.073 1.00 85.00 101 ALA A C 1
ATOM 825 O O . ALA A 1 101 ? -2.878 -6.440 -4.737 1.00 85.00 101 ALA A O 1
ATOM 826 N N . ASN A 1 102 ? -3.850 -5.203 -3.122 1.00 81.94 102 ASN A N 1
ATOM 827 C CA . ASN A 1 102 ? -2.658 -4.421 -2.790 1.00 81.94 102 ASN A CA 1
ATOM 828 C C . ASN A 1 102 ? -1.524 -5.305 -2.256 1.00 81.94 102 ASN A C 1
ATOM 830 O O . ASN A 1 102 ? -0.420 -5.224 -2.773 1.00 81.94 102 ASN A O 1
ATOM 834 N N . GLN A 1 103 ? -1.795 -6.205 -1.304 1.00 81.06 103 GLN A N 1
ATOM 835 C CA . GLN A 1 103 ? -0.789 -7.142 -0.780 1.00 81.06 103 GLN A CA 1
ATOM 836 C C . GLN A 1 103 ? -0.195 -8.021 -1.885 1.00 81.06 103 GLN A C 1
ATOM 838 O O . GLN A 1 103 ? 1.013 -8.246 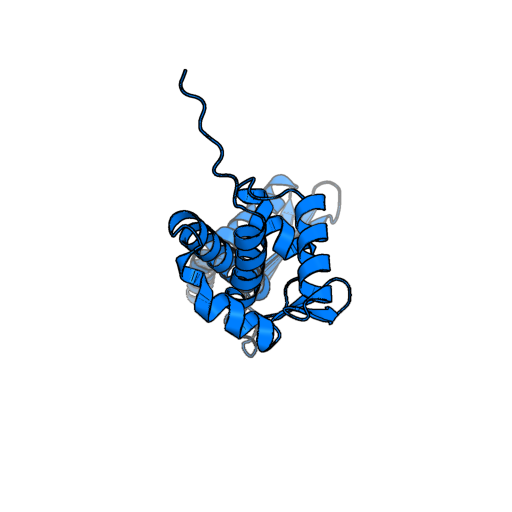-1.935 1.00 81.06 103 GLN A O 1
ATOM 843 N N . LYS A 1 104 ? -1.039 -8.509 -2.804 1.00 80.69 104 LYS A N 1
ATOM 844 C CA . LYS A 1 104 ? -0.576 -9.276 -3.963 1.00 80.69 104 LYS A CA 1
ATOM 845 C C . LYS A 1 104 ? 0.321 -8.429 -4.864 1.00 80.69 104 LYS A C 1
ATOM 847 O O . LYS A 1 104 ? 1.344 -8.927 -5.320 1.00 80.69 104 LYS A O 1
ATOM 852 N N . GLN A 1 105 ? -0.060 -7.183 -5.130 1.00 79.69 105 GLN A N 1
ATOM 853 C CA . GLN A 1 105 ? 0.719 -6.271 -5.963 1.00 79.69 105 GLN A CA 1
ATOM 854 C C . GLN A 1 105 ? 2.067 -5.925 -5.315 1.00 79.69 105 GLN A C 1
ATOM 856 O O . GLN A 1 105 ? 3.089 -6.034 -5.979 1.00 79.69 105 GLN A O 1
ATOM 861 N N . GLU A 1 106 ? 2.085 -5.598 -4.021 1.00 79.50 106 GLU A N 1
ATOM 862 C CA . GLU A 1 106 ? 3.309 -5.337 -3.251 1.00 79.50 106 GLU A CA 1
ATOM 863 C C . GLU A 1 106 ? 4.255 -6.546 -3.283 1.00 79.50 106 GLU A C 1
ATOM 865 O O . GLU A 1 106 ? 5.455 -6.392 -3.502 1.00 79.50 106 GLU A O 1
ATOM 870 N N . LEU A 1 107 ? 3.722 -7.763 -3.120 1.00 78.19 107 LEU A N 1
ATOM 871 C CA . LEU A 1 107 ? 4.516 -8.986 -3.230 1.00 78.19 107 LEU A CA 1
ATOM 872 C C . LEU A 1 107 ? 5.078 -9.159 -4.648 1.00 78.19 107 LEU A C 1
ATOM 874 O O . LEU A 1 107 ? 6.255 -9.463 -4.806 1.00 78.19 107 LEU A O 1
ATOM 878 N N . LEU A 1 108 ? 4.266 -8.942 -5.685 1.00 79.44 108 LEU A N 1
ATOM 879 C CA . LEU A 1 108 ? 4.725 -9.025 -7.073 1.00 79.44 108 LEU A CA 1
ATOM 880 C C . LEU A 1 108 ? 5.824 -8.004 -7.378 1.00 79.44 108 LEU A C 1
ATOM 882 O O . LEU A 1 108 ? 6.793 -8.358 -8.037 1.00 79.44 108 LEU A O 1
ATOM 886 N N . GLU A 1 109 ? 5.718 -6.777 -6.872 1.00 80.25 109 GLU A N 1
ATOM 887 C CA . GLU A 1 109 ? 6.740 -5.735 -7.041 1.00 80.25 109 GLU A CA 1
ATOM 888 C C . GLU A 1 109 ? 8.057 -6.065 -6.327 1.00 80.25 109 GLU A C 1
ATOM 890 O O . GLU A 1 109 ? 9.116 -5.613 -6.760 1.00 80.25 109 GLU A O 1
ATOM 895 N N . GLN A 1 110 ? 8.015 -6.878 -5.267 1.00 79.56 110 GLN A N 1
ATOM 896 C CA . GLN A 1 110 ? 9.216 -7.403 -4.612 1.00 79.56 110 GLN A CA 1
ATOM 897 C C . GLN A 1 110 ? 9.844 -8.576 -5.372 1.00 79.56 110 GLN A C 1
ATOM 899 O O . GLN A 1 110 ? 11.061 -8.745 -5.326 1.00 79.56 110 GLN A O 1
ATOM 904 N N . LEU A 1 111 ? 9.032 -9.398 -6.041 1.00 84.94 111 LEU A N 1
ATOM 905 C CA . LEU A 1 111 ? 9.501 -10.596 -6.741 1.00 84.94 111 LEU A CA 1
ATOM 906 C C . LEU A 1 111 ? 9.869 -10.328 -8.202 1.00 84.94 111 LEU A C 1
ATOM 908 O O . LEU A 1 111 ? 10.646 -11.086 -8.770 1.00 84.94 111 LEU A O 1
ATOM 912 N N . VAL A 1 112 ? 9.303 -9.301 -8.836 1.00 90.50 112 VAL A N 1
ATOM 913 C CA . VAL A 1 112 ? 9.413 -9.068 -10.279 1.00 90.50 112 VAL A CA 1
ATOM 914 C C . VAL A 1 112 ? 9.629 -7.586 -10.547 1.00 90.50 112 VAL A C 1
ATOM 916 O O . VAL A 1 112 ? 8.770 -6.755 -10.249 1.00 90.50 112 VAL A O 1
ATOM 919 N N . SER A 1 113 ? 10.743 -7.246 -11.197 1.00 91.44 113 SER A N 1
ATOM 920 C CA . SER A 1 113 ? 10.992 -5.886 -11.672 1.00 91.44 113 SER A CA 1
ATOM 921 C C . SER A 1 113 ? 11.200 -5.849 -13.182 1.00 91.44 113 SER A C 1
ATOM 923 O O . SER A 1 113 ? 11.692 -6.793 -13.802 1.00 91.44 113 SER A O 1
ATOM 925 N N . ALA A 1 114 ? 10.786 -4.736 -13.781 1.00 93.69 114 ALA A N 1
ATOM 926 C CA . ALA A 1 114 ? 11.102 -4.415 -15.161 1.00 93.69 114 ALA A CA 1
ATOM 927 C C . ALA A 1 114 ? 11.207 -2.906 -15.335 1.00 93.69 114 ALA A C 1
ATOM 929 O O . ALA A 1 114 ? 10.248 -2.168 -15.061 1.00 93.69 114 ALA A O 1
ATOM 930 N N . ASP A 1 115 ? 12.353 -2.479 -15.840 1.00 94.94 115 ASP A N 1
ATOM 931 C CA . ASP A 1 115 ? 12.666 -1.092 -16.135 1.00 94.94 115 ASP A CA 1
ATOM 932 C C . ASP A 1 115 ? 13.494 -0.975 -17.419 1.00 94.94 115 ASP A C 1
ATOM 934 O O . ASP A 1 115 ? 13.988 -1.964 -17.972 1.00 94.94 115 ASP A O 1
ATOM 938 N N . TYR A 1 116 ? 13.564 0.249 -17.939 1.00 95.56 116 TYR A N 1
ATOM 939 C CA . TYR A 1 116 ? 14.365 0.567 -19.108 1.00 95.56 116 TYR A CA 1
ATOM 940 C C . TYR A 1 116 ? 15.065 1.912 -18.936 1.00 95.56 116 TYR A C 1
ATOM 942 O O . TYR A 1 116 ? 14.494 2.860 -18.392 1.00 95.56 116 TYR A O 1
ATOM 950 N N . ILE A 1 117 ? 16.294 2.000 -19.437 1.00 95.75 117 ILE A N 1
ATOM 951 C CA . ILE A 1 117 ? 17.141 3.191 -19.356 1.00 95.75 117 ILE A CA 1
ATOM 952 C C . ILE A 1 117 ? 17.457 3.655 -20.786 1.00 95.75 117 ILE A C 1
ATOM 954 O O . ILE A 1 117 ? 17.915 2.834 -21.584 1.00 95.75 117 ILE A O 1
ATOM 958 N N . PRO A 1 118 ? 17.219 4.931 -21.146 1.00 95.50 118 PRO A N 1
ATOM 959 C CA . PRO A 1 118 ? 17.626 5.457 -22.448 1.00 95.50 118 PRO A CA 1
ATOM 960 C C . PRO A 1 118 ? 19.154 5.488 -22.556 1.00 95.50 118 PRO A C 1
ATOM 962 O O . PRO A 1 118 ? 19.828 6.022 -21.676 1.00 95.50 118 PRO A O 1
ATOM 965 N N . LEU A 1 119 ? 19.689 4.935 -23.643 1.00 95.38 119 LEU A N 1
ATOM 966 C CA . LEU A 1 119 ? 21.108 5.031 -23.998 1.00 95.38 119 LEU A CA 1
ATOM 967 C C . LEU A 1 119 ? 21.348 6.186 -24.979 1.00 95.38 119 LEU A C 1
ATOM 969 O O . LEU A 1 119 ? 22.349 6.893 -24.873 1.00 95.38 119 LEU A O 1
ATOM 973 N N . ASN A 1 120 ? 20.411 6.395 -25.906 1.00 94.06 120 ASN A N 1
ATOM 974 C CA . ASN A 1 120 ? 20.333 7.541 -26.813 1.00 94.06 120 ASN A CA 1
ATOM 975 C C . ASN A 1 120 ? 18.867 7.759 -27.253 1.00 94.06 120 ASN A C 1
ATOM 977 O O . ASN A 1 120 ? 17.950 7.283 -26.584 1.00 94.06 120 ASN A O 1
ATOM 981 N N . ASP A 1 121 ? 18.640 8.505 -28.339 1.00 90.88 121 ASP A N 1
ATOM 982 C CA . ASP A 1 121 ? 17.294 8.861 -28.811 1.00 90.88 121 ASP A CA 1
ATOM 983 C C . ASP A 1 121 ? 16.447 7.657 -29.265 1.00 90.88 121 ASP A C 1
ATOM 985 O O . ASP A 1 121 ? 15.217 7.734 -29.209 1.00 90.88 121 ASP A O 1
ATOM 989 N N . ASP A 1 122 ? 17.071 6.550 -29.684 1.00 94.81 122 ASP A N 1
ATOM 990 C CA . ASP A 1 122 ? 16.365 5.364 -30.191 1.00 94.81 122 ASP A CA 1
ATOM 991 C C . ASP A 1 122 ? 16.704 4.069 -29.435 1.00 94.81 122 ASP A C 1
ATOM 993 O O . ASP A 1 122 ? 15.898 3.145 -29.427 1.00 94.81 122 ASP A O 1
ATOM 997 N N . GLU A 1 123 ? 17.837 3.988 -28.738 1.00 97.06 123 GLU A N 1
ATOM 998 C CA . GLU A 1 123 ? 18.259 2.782 -28.018 1.00 97.06 123 GLU A CA 1
ATOM 999 C C . GLU A 1 123 ? 17.947 2.851 -26.521 1.00 97.06 123 GLU A C 1
ATOM 1001 O O . GLU A 1 123 ? 18.259 3.824 -25.826 1.00 97.06 123 GLU A O 1
ATOM 1006 N N . PHE A 1 124 ? 17.389 1.758 -26.002 1.00 97.44 124 PHE A N 1
ATOM 1007 C CA . PHE A 1 124 ? 17.021 1.602 -24.599 1.00 97.44 124 PHE A CA 1
ATOM 1008 C C . PHE A 1 124 ? 17.570 0.283 -24.059 1.00 97.44 124 PHE A C 1
ATOM 1010 O O . PHE A 1 124 ? 17.356 -0.778 -24.647 1.00 97.44 124 PHE A O 1
ATOM 1017 N N . GLN A 1 125 ? 18.243 0.331 -22.910 1.00 97.75 125 GLN A N 1
ATOM 1018 C CA . GLN A 1 125 ? 18.633 -0.871 -22.181 1.00 97.75 125 GLN A CA 1
ATOM 1019 C C . GLN A 1 125 ? 17.463 -1.341 -21.323 1.00 97.75 125 GLN A C 1
ATOM 1021 O O . GLN A 1 125 ? 17.010 -0.610 -20.446 1.00 97.75 125 GLN A O 1
ATOM 1026 N N . ILE A 1 126 ? 17.013 -2.567 -21.551 1.00 97.69 126 ILE A N 1
ATOM 1027 C CA . ILE A 1 126 ? 16.028 -3.268 -20.733 1.00 97.69 126 ILE A CA 1
ATOM 1028 C C . ILE A 1 126 ? 16.733 -3.951 -19.568 1.00 97.69 126 ILE A C 1
ATOM 1030 O O . ILE A 1 126 ? 17.801 -4.539 -19.744 1.00 97.69 126 ILE A O 1
ATOM 1034 N N . HIS A 1 127 ? 16.102 -3.915 -18.400 1.00 96.12 127 HIS A N 1
ATOM 1035 C CA . HIS A 1 127 ? 16.489 -4.683 -17.229 1.00 96.12 127 HIS A CA 1
ATOM 1036 C C . HIS A 1 127 ? 15.259 -5.403 -16.672 1.00 96.12 127 HIS A C 1
ATOM 1038 O O . HIS A 1 127 ? 14.300 -4.764 -16.237 1.00 96.12 127 HIS A O 1
ATOM 1044 N N . LEU A 1 128 ? 15.270 -6.735 -16.745 1.00 94.44 128 LEU A N 1
ATOM 1045 C CA . LEU A 1 128 ? 14.208 -7.598 -16.226 1.00 94.44 128 LEU A CA 1
ATOM 1046 C C . LEU A 1 128 ? 14.764 -8.441 -15.086 1.00 94.44 128 LEU A C 1
ATOM 1048 O O . LEU A 1 128 ? 15.810 -9.073 -15.254 1.00 94.44 128 LEU A O 1
ATOM 1052 N N . THR A 1 129 ? 14.044 -8.487 -13.968 1.00 91.94 129 THR A N 1
ATOM 1053 C CA . THR A 1 129 ? 14.385 -9.357 -12.841 1.00 91.94 129 THR A CA 1
ATOM 1054 C C . THR A 1 129 ? 13.186 -10.179 -12.385 1.00 91.94 129 THR A C 1
ATOM 1056 O O . THR A 1 129 ? 12.031 -9.752 -12.505 1.00 91.94 129 THR A O 1
ATOM 1059 N N . MET A 1 130 ? 13.466 -11.377 -11.880 1.00 90.69 130 MET A N 1
ATOM 1060 C CA . MET A 1 130 ? 12.512 -12.220 -11.169 1.00 90.69 130 MET A CA 1
ATOM 1061 C C . MET A 1 130 ? 13.226 -12.969 -10.044 1.00 90.69 130 MET A C 1
ATOM 1063 O O . MET A 1 130 ? 14.304 -13.525 -10.248 1.00 90.69 130 MET A O 1
ATOM 1067 N N . GLN A 1 131 ? 12.601 -13.045 -8.877 1.00 87.00 131 GLN A N 1
ATOM 1068 C CA . GLN A 1 131 ? 13.092 -13.779 -7.725 1.00 87.00 131 GLN A CA 1
ATOM 1069 C C . GLN A 1 131 ? 11.954 -14.610 -7.124 1.00 87.00 131 GLN A C 1
ATOM 1071 O O . GLN A 1 131 ? 10.930 -14.063 -6.736 1.00 87.00 131 GLN A O 1
ATOM 1076 N N . GLU A 1 132 ? 12.112 -15.936 -7.063 1.00 74.50 132 GLU A N 1
ATOM 1077 C CA . GLU A 1 132 ? 11.065 -16.841 -6.556 1.00 74.50 132 GLU A CA 1
ATOM 1078 C C . GLU A 1 132 ? 10.921 -16.769 -5.030 1.00 74.50 132 GLU A C 1
ATOM 1080 O O . GLU A 1 132 ? 9.810 -16.811 -4.501 1.00 74.50 132 GLU A O 1
ATOM 1085 N N . ALA A 1 133 ? 12.040 -16.639 -4.314 1.00 73.00 133 ALA A N 1
ATOM 1086 C CA . ALA A 1 133 ? 12.065 -16.435 -2.872 1.00 73.00 133 ALA A CA 1
ATOM 1087 C C . ALA A 1 133 ? 13.265 -15.577 -2.456 1.00 73.00 133 ALA A C 1
ATOM 1089 O O . ALA A 1 133 ? 14.263 -15.465 -3.168 1.00 73.00 133 ALA A O 1
ATOM 1090 N N . LYS A 1 134 ? 13.195 -14.992 -1.257 1.00 66.38 134 LYS A N 1
ATOM 1091 C CA . LYS A 1 134 ? 14.196 -14.041 -0.744 1.00 66.38 134 LYS A CA 1
ATOM 1092 C C . LYS A 1 134 ? 15.644 -14.569 -0.755 1.00 66.38 134 LYS A C 1
ATOM 1094 O O . LYS A 1 134 ? 16.567 -13.773 -0.886 1.00 66.38 134 LYS A O 1
ATOM 1099 N N . ASP A 1 135 ? 15.824 -15.888 -0.707 1.00 73.00 135 ASP A N 1
ATOM 1100 C CA . ASP A 1 135 ? 17.133 -16.549 -0.633 1.00 73.00 135 ASP A CA 1
ATOM 1101 C C . ASP A 1 135 ? 17.521 -17.320 -1.915 1.00 73.00 135 ASP A C 1
ATOM 1103 O O . ASP A 1 135 ? 18.500 -18.067 -1.921 1.00 73.00 135 ASP A O 1
ATOM 1107 N N . THR A 1 136 ? 16.770 -17.168 -3.012 1.00 79.06 136 THR A N 1
ATOM 1108 C CA . THR A 1 136 ? 17.100 -17.781 -4.314 1.00 79.06 136 THR A CA 1
ATOM 1109 C C . THR A 1 136 ? 17.897 -16.830 -5.198 1.00 79.06 136 THR A C 1
ATOM 1111 O O . THR A 1 136 ? 17.701 -15.617 -5.134 1.00 79.06 136 THR A O 1
ATOM 1114 N N . VAL A 1 137 ? 18.746 -17.378 -6.075 1.00 81.19 137 VAL A N 1
ATOM 1115 C CA . VAL A 1 137 ? 19.432 -16.585 -7.107 1.00 81.19 137 VAL A CA 1
ATOM 1116 C C . VAL A 1 137 ? 18.379 -15.944 -8.019 1.00 81.19 137 VAL A C 1
ATOM 1118 O O . VAL A 1 137 ? 17.568 -16.680 -8.587 1.00 81.19 137 VAL A O 1
ATOM 1121 N N . PRO A 1 138 ? 18.361 -14.607 -8.162 1.00 85.56 138 PRO A N 1
ATOM 1122 C CA . PRO A 1 138 ? 17.415 -13.951 -9.045 1.00 85.56 138 PRO A CA 1
ATOM 1123 C C . PRO A 1 138 ? 17.754 -14.265 -10.502 1.00 85.56 138 PRO A C 1
ATOM 1125 O O . PRO A 1 138 ? 18.918 -14.306 -10.906 1.00 85.56 138 PRO A O 1
ATOM 1128 N N . PHE A 1 139 ? 16.719 -14.458 -11.307 1.00 90.56 139 PHE A N 1
ATOM 1129 C CA . PHE A 1 139 ? 16.838 -14.408 -12.751 1.00 90.56 139 PHE A CA 1
ATOM 1130 C C . PHE A 1 139 ? 16.968 -12.947 -13.177 1.00 90.56 139 PHE A C 1
ATOM 1132 O O . PHE A 1 139 ? 16.118 -12.127 -12.833 1.00 90.56 139 PHE A O 1
ATOM 1139 N N . GLU A 1 140 ? 18.013 -12.629 -13.935 1.00 92.44 140 GLU A N 1
ATOM 1140 C CA . GLU A 1 140 ? 18.291 -11.277 -14.413 1.00 92.44 140 GLU A CA 1
ATOM 1141 C C . GLU A 1 140 ? 18.680 -11.323 -15.892 1.00 92.44 140 GLU A C 1
ATOM 1143 O O . GLU A 1 140 ? 19.574 -12.074 -16.287 1.00 92.44 140 GLU A O 1
ATOM 1148 N N . ILE A 1 141 ? 18.023 -10.500 -16.713 1.00 93.12 141 ILE A N 1
ATOM 1149 C CA . ILE A 1 141 ? 18.392 -10.307 -18.118 1.00 93.12 141 ILE A CA 1
ATOM 1150 C C . ILE A 1 141 ? 18.500 -8.814 -18.417 1.00 93.12 141 ILE A C 1
ATOM 1152 O O . ILE A 1 141 ? 17.601 -8.026 -18.112 1.00 93.12 141 ILE A O 1
ATOM 1156 N N . LYS A 1 142 ? 19.598 -8.451 -19.090 1.00 95.88 142 LYS A N 1
ATOM 1157 C CA . LYS A 1 142 ? 19.841 -7.117 -19.640 1.00 95.88 142 LYS A CA 1
ATOM 1158 C C . LYS A 1 142 ? 20.126 -7.201 -21.132 1.00 95.88 142 LYS A C 1
ATOM 1160 O O . LYS A 1 142 ? 20.960 -7.997 -21.557 1.00 95.88 142 LYS A O 1
ATOM 1165 N N . PHE A 1 143 ? 19.440 -6.381 -21.919 1.00 95.94 143 PHE A N 1
ATOM 1166 C CA . PHE A 1 143 ? 19.608 -6.328 -23.373 1.00 95.94 143 PHE A CA 1
ATOM 1167 C C . PHE A 1 143 ? 19.152 -4.980 -23.931 1.00 95.94 143 PHE A C 1
ATOM 1169 O O . PHE A 1 143 ? 18.417 -4.250 -23.273 1.00 95.94 143 PHE A O 1
ATOM 1176 N N . ILE A 1 144 ? 19.604 -4.641 -25.138 1.00 97.19 144 ILE A N 1
ATOM 1177 C CA . ILE A 1 144 ? 19.279 -3.374 -25.802 1.00 97.19 144 ILE A CA 1
ATOM 1178 C C . ILE A 1 144 ? 18.160 -3.607 -26.815 1.00 97.19 144 ILE A C 1
ATOM 1180 O O . ILE A 1 144 ? 18.163 -4.607 -27.534 1.00 97.19 144 ILE A O 1
ATOM 1184 N N . VAL A 1 145 ? 17.214 -2.672 -26.870 1.00 97.12 145 VAL A N 1
ATOM 1185 C CA . VAL A 1 145 ? 16.155 -2.625 -27.881 1.00 97.12 145 VAL A CA 1
ATOM 1186 C C . VAL A 1 145 ? 16.063 -1.238 -28.499 1.00 97.12 145 VAL A C 1
ATOM 1188 O O . VAL A 1 145 ? 16.392 -0.243 -27.852 1.00 97.12 145 VAL A O 1
ATOM 1191 N N . ASN A 1 146 ? 15.548 -1.185 -29.726 1.00 97.00 146 ASN A N 1
ATOM 1192 C CA . ASN A 1 146 ? 15.296 0.066 -30.433 1.00 97.00 146 ASN A CA 1
ATOM 1193 C C . ASN A 1 146 ? 13.826 0.475 -30.283 1.00 97.00 146 ASN A C 1
ATOM 1195 O O . ASN A 1 146 ? 12.913 -0.359 -30.364 1.00 97.00 146 ASN A O 1
ATOM 1199 N N . GLY A 1 147 ? 13.601 1.768 -30.084 1.00 95.38 147 GLY A N 1
ATOM 1200 C CA . GLY A 1 147 ? 12.300 2.380 -29.902 1.00 95.38 147 GLY A CA 1
ATOM 1201 C C . GLY A 1 147 ? 11.787 2.316 -28.462 1.00 95.38 147 GLY A C 1
ATOM 1202 O O . GLY A 1 147 ? 11.661 1.259 -27.836 1.00 95.38 147 GLY A O 1
ATOM 1203 N N . LYS A 1 148 ? 11.365 3.479 -27.958 1.00 95.06 148 LYS A N 1
ATOM 1204 C CA . LYS A 1 148 ? 10.769 3.625 -26.621 1.00 95.06 148 LYS A CA 1
ATOM 1205 C C . LYS A 1 148 ? 9.506 2.780 -26.432 1.00 95.06 148 LYS A C 1
ATOM 1207 O O . LYS A 1 148 ? 9.245 2.286 -25.336 1.00 95.06 148 LYS A O 1
ATOM 1212 N N . GLU A 1 149 ? 8.698 2.639 -27.481 1.00 96.31 149 GLU A N 1
ATOM 1213 C CA . GLU A 1 149 ? 7.461 1.854 -27.428 1.00 96.31 149 GLU A CA 1
ATOM 1214 C C . GLU A 1 149 ? 7.755 0.361 -27.241 1.00 96.31 149 GLU A C 1
ATOM 1216 O O . GLU A 1 149 ? 7.147 -0.276 -26.382 1.00 96.31 149 GLU A O 1
ATOM 1221 N N . THR A 1 150 ? 8.753 -0.168 -27.955 1.00 95.94 150 THR A N 1
ATOM 1222 C CA . THR A 1 150 ? 9.256 -1.537 -27.781 1.00 95.94 150 THR A CA 1
ATOM 1223 C C . THR A 1 150 ? 9.714 -1.767 -26.345 1.00 95.94 150 THR A C 1
ATOM 1225 O O . THR A 1 150 ? 9.267 -2.719 -25.703 1.00 95.94 150 THR A O 1
ATOM 1228 N N . ALA A 1 151 ? 10.541 -0.859 -25.813 1.00 95.56 151 ALA A N 1
ATOM 1229 C CA . ALA A 1 151 ? 11.038 -0.943 -24.444 1.00 95.56 151 ALA A CA 1
ATOM 1230 C C . ALA A 1 151 ? 9.898 -0.982 -23.415 1.00 95.56 151 ALA A C 1
ATOM 1232 O O . ALA A 1 151 ? 9.837 -1.871 -22.563 1.00 95.56 151 ALA A O 1
ATOM 1233 N N . LYS A 1 152 ? 8.930 -0.067 -23.548 1.00 95.44 152 LYS A N 1
ATOM 1234 C CA . LYS A 1 152 ? 7.750 -0.007 -22.678 1.00 95.44 152 LYS A CA 1
ATOM 1235 C C . LYS A 1 152 ? 6.905 -1.281 -22.763 1.00 95.44 152 LYS A C 1
ATOM 1237 O O . LYS A 1 152 ? 6.467 -1.787 -21.731 1.00 95.44 152 LYS A O 1
ATOM 1242 N N . ASN A 1 153 ? 6.678 -1.801 -23.969 1.00 95.81 153 ASN A N 1
ATOM 1243 C CA . ASN A 1 153 ? 5.872 -3.002 -24.181 1.00 95.81 153 ASN A CA 1
ATOM 1244 C C . ASN A 1 153 ? 6.516 -4.237 -23.545 1.00 95.81 153 ASN A C 1
ATOM 1246 O O . ASN A 1 153 ? 5.814 -5.018 -22.904 1.00 95.81 153 ASN A O 1
ATOM 1250 N N . ILE A 1 154 ? 7.839 -4.386 -23.655 1.00 94.62 154 ILE A N 1
ATOM 1251 C CA . ILE A 1 154 ? 8.580 -5.479 -23.012 1.00 94.62 154 ILE A CA 1
ATOM 1252 C C . ILE A 1 154 ? 8.441 -5.403 -21.490 1.00 94.62 154 ILE A C 1
ATOM 1254 O O . ILE A 1 154 ? 8.051 -6.391 -20.869 1.00 94.62 154 ILE A O 1
ATOM 1258 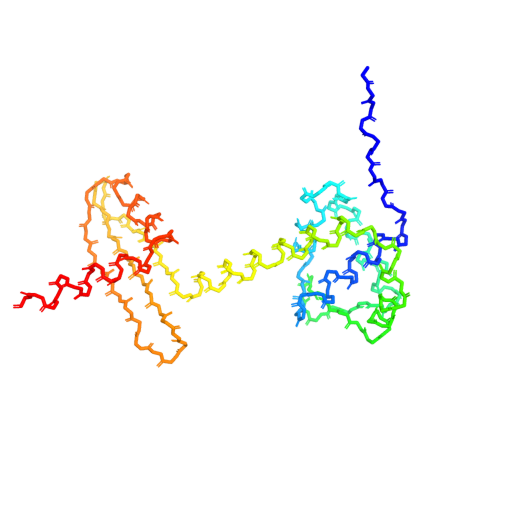N N . CYS A 1 155 ? 8.686 -4.235 -20.886 1.00 93.25 155 CYS A N 1
ATOM 1259 C CA . CYS A 1 155 ? 8.574 -4.085 -19.434 1.00 93.25 155 CYS A CA 1
ATOM 1260 C C . CYS A 1 155 ? 7.149 -4.349 -18.928 1.00 93.25 155 CYS A C 1
ATOM 1262 O O . CYS A 1 155 ? 6.973 -4.989 -17.893 1.00 93.25 155 CYS A O 1
ATOM 1264 N N . ASN A 1 156 ? 6.128 -3.891 -19.660 1.00 92.50 156 ASN A N 1
ATOM 1265 C CA . ASN A 1 156 ? 4.732 -4.148 -19.308 1.00 92.50 156 ASN A CA 1
ATOM 1266 C C . ASN A 1 156 ? 4.400 -5.642 -19.363 1.00 92.50 156 ASN A C 1
ATOM 1268 O O . ASN A 1 156 ? 3.828 -6.159 -18.409 1.00 92.50 156 ASN A O 1
ATOM 1272 N N . ARG A 1 157 ? 4.797 -6.334 -20.441 1.00 92.81 157 ARG A N 1
ATOM 1273 C CA . ARG A 1 157 ? 4.568 -7.778 -20.589 1.00 92.81 157 ARG A CA 1
ATOM 1274 C C . ARG A 1 157 ? 5.283 -8.593 -19.521 1.00 92.81 157 ARG A C 1
ATOM 1276 O O . ARG A 1 157 ? 4.722 -9.566 -19.038 1.00 92.81 157 ARG A O 1
ATOM 1283 N N . TRP A 1 158 ? 6.493 -8.197 -19.123 1.00 93.00 158 TRP A N 1
ATOM 1284 C CA . TRP A 1 158 ? 7.179 -8.859 -18.014 1.00 93.00 158 TRP A CA 1
ATOM 1285 C C . TRP A 1 158 ? 6.368 -8.738 -16.722 1.00 93.00 158 TRP A C 1
ATOM 1287 O O . TRP A 1 158 ? 6.066 -9.743 -16.095 1.00 93.00 158 TRP A O 1
ATOM 1297 N N . LYS A 1 159 ? 5.905 -7.534 -16.369 1.00 87.00 159 LYS A N 1
ATOM 1298 C CA . LYS A 1 159 ? 5.113 -7.321 -15.145 1.00 87.00 159 LYS A CA 1
ATOM 1299 C C . LYS A 1 159 ? 3.785 -8.085 -15.124 1.00 87.00 159 LYS A C 1
ATOM 1301 O O . LYS A 1 159 ? 3.324 -8.438 -14.044 1.00 87.00 159 LYS A O 1
ATOM 1306 N N . THR A 1 160 ? 3.167 -8.334 -16.280 1.00 86.31 160 THR A N 1
ATOM 1307 C CA . THR A 1 160 ? 1.894 -9.070 -16.360 1.00 86.31 160 THR A CA 1
ATOM 1308 C C . THR A 1 160 ? 2.076 -10.581 -16.475 1.00 86.31 160 THR A C 1
ATOM 1310 O O . THR A 1 160 ? 1.343 -11.324 -15.827 1.00 86.31 160 THR A O 1
ATOM 1313 N N . ASP A 1 161 ? 3.065 -11.033 -17.252 1.00 88.69 161 ASP A N 1
ATOM 1314 C CA . ASP A 1 161 ? 3.156 -12.414 -17.740 1.00 88.69 161 ASP A CA 1
ATOM 1315 C C . ASP A 1 161 ? 4.494 -13.109 -17.396 1.00 88.69 161 ASP A C 1
ATOM 1317 O O . ASP A 1 161 ? 4.800 -14.155 -17.981 1.00 88.69 161 ASP A O 1
ATOM 1321 N N . TYR A 1 162 ? 5.294 -12.568 -16.458 1.00 87.88 162 TYR A N 1
ATOM 1322 C CA . TYR A 1 162 ? 6.652 -13.047 -16.117 1.00 87.88 162 TYR A CA 1
ATOM 1323 C C . TYR A 1 162 ? 6.759 -14.568 -15.967 1.00 87.88 162 TYR A C 1
ATOM 1325 O O . TYR A 1 162 ? 7.699 -15.156 -16.486 1.00 87.88 162 TYR A O 1
ATOM 1333 N N . ALA A 1 163 ? 5.800 -15.219 -15.298 1.00 86.56 163 ALA A N 1
ATOM 1334 C CA . ALA A 1 163 ? 5.853 -16.656 -15.042 1.00 86.56 163 ALA A CA 1
ATOM 1335 C C . ALA A 1 163 ? 5.825 -17.469 -16.347 1.00 86.56 163 ALA A C 1
ATOM 1337 O O . ALA A 1 163 ? 6.595 -18.412 -16.513 1.00 86.56 163 ALA A O 1
ATOM 1338 N N . SER A 1 164 ? 4.972 -17.074 -17.298 1.00 88.62 164 SER A N 1
ATOM 1339 C CA . SER A 1 164 ? 4.901 -17.723 -18.612 1.00 88.62 164 SER A CA 1
ATOM 1340 C C . SER A 1 164 ? 6.153 -17.449 -19.447 1.00 88.62 164 SER A C 1
ATOM 1342 O O . SER A 1 164 ? 6.736 -18.379 -20.000 1.00 88.62 164 SER A O 1
ATOM 1344 N N . LEU A 1 165 ? 6.633 -16.202 -19.448 1.00 89.56 165 LEU A N 1
ATOM 1345 C CA . LEU A 1 165 ? 7.840 -15.800 -20.171 1.00 89.56 165 LEU A CA 1
ATOM 1346 C C . LEU A 1 165 ? 9.093 -16.495 -19.622 1.00 89.56 165 LEU A C 1
ATOM 1348 O O . LEU A 1 165 ? 9.948 -16.921 -20.392 1.00 89.56 165 LEU A O 1
ATOM 1352 N N . TYR A 1 166 ? 9.195 -16.657 -18.304 1.00 88.56 166 TYR A N 1
ATOM 1353 C CA . TYR A 1 166 ? 10.287 -17.380 -17.659 1.00 88.56 166 TYR A CA 1
ATOM 1354 C C . TYR A 1 166 ? 10.312 -18.861 -18.061 1.00 88.56 166 TYR A C 1
ATOM 1356 O O . TYR A 1 166 ? 11.380 -19.397 -18.365 1.00 88.56 166 TYR A O 1
ATOM 1364 N N . ILE A 1 167 ? 9.144 -19.511 -18.138 1.00 88.62 167 ILE A N 1
ATOM 1365 C CA . ILE A 1 167 ? 9.028 -20.895 -18.624 1.00 88.62 167 ILE A CA 1
ATOM 1366 C C . ILE A 1 167 ? 9.450 -20.986 -20.096 1.00 88.62 167 ILE A C 1
ATOM 1368 O O . ILE A 1 167 ? 10.224 -21.871 -20.456 1.00 88.62 167 ILE A O 1
ATOM 1372 N N . GLU A 1 168 ? 8.986 -20.069 -20.950 1.00 91.25 168 GLU A N 1
ATOM 1373 C CA . GLU A 1 168 ? 9.370 -20.020 -22.367 1.00 91.25 168 GLU A CA 1
ATOM 1374 C C . GLU A 1 168 ? 10.885 -19.847 -22.552 1.00 91.25 168 GLU A C 1
ATOM 1376 O O . GLU A 1 168 ? 11.495 -20.583 -23.330 1.00 91.25 168 GLU A O 1
ATOM 1381 N N . LEU A 1 169 ? 11.507 -18.931 -21.803 1.00 90.00 169 LEU A N 1
ATOM 1382 C CA . LEU A 1 169 ? 12.952 -18.690 -21.848 1.00 90.00 169 LEU A CA 1
ATOM 1383 C C . LEU A 1 169 ? 13.745 -19.903 -21.355 1.00 90.00 169 LEU A C 1
ATOM 1385 O O . LEU A 1 169 ? 14.707 -20.314 -21.999 1.00 90.00 169 LEU A O 1
ATOM 1389 N N . THR A 1 170 ? 13.318 -20.516 -20.252 1.00 87.50 170 THR A N 1
ATOM 1390 C CA . THR A 1 170 ? 13.943 -21.735 -19.719 1.00 87.50 170 THR A CA 1
ATOM 1391 C C . THR A 1 170 ? 13.867 -22.885 -20.725 1.00 87.50 170 THR A C 1
ATOM 1393 O O . THR A 1 170 ? 14.867 -23.560 -20.971 1.00 87.50 170 THR A O 1
ATOM 1396 N N . ASN A 1 171 ? 12.711 -23.074 -21.369 1.00 91.88 171 ASN A N 1
ATOM 1397 C CA . ASN A 1 171 ? 12.543 -24.078 -22.419 1.00 91.88 171 ASN A CA 1
ATOM 1398 C C . ASN A 1 171 ? 13.454 -23.801 -23.619 1.00 91.88 171 ASN A C 1
ATOM 1400 O O . ASN A 1 171 ? 14.091 -24.727 -24.117 1.00 91.88 171 ASN A O 1
ATOM 1404 N N . LEU A 1 172 ? 13.559 -22.543 -24.057 1.00 92.19 172 LEU A N 1
ATOM 1405 C CA . LEU A 1 172 ? 14.449 -22.151 -25.148 1.00 92.19 172 LEU A CA 1
ATOM 1406 C C . LEU A 1 172 ? 15.913 -22.466 -24.813 1.00 92.19 172 LEU A C 1
ATOM 1408 O O . LEU A 1 172 ? 16.600 -23.083 -25.621 1.00 92.19 172 LEU A O 1
ATOM 1412 N N . PHE A 1 173 ? 16.378 -22.103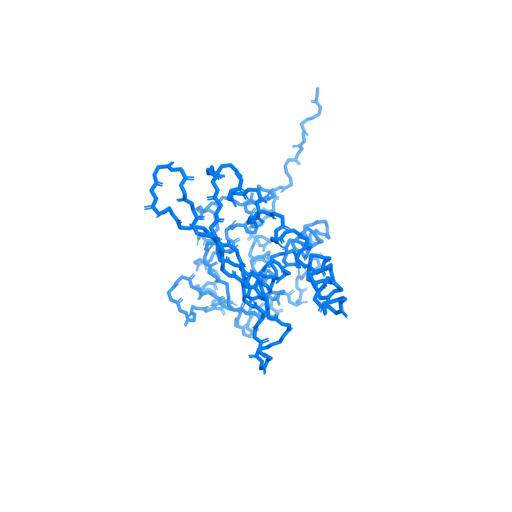 -23.615 1.00 87.88 173 PHE A N 1
ATOM 1413 C CA . PHE A 1 173 ? 17.749 -22.388 -23.185 1.00 87.88 173 PHE A CA 1
ATOM 1414 C C . PHE A 1 173 ? 18.026 -23.883 -22.993 1.00 87.88 173 PHE A C 1
ATOM 1416 O O . PHE A 1 173 ? 19.160 -24.306 -23.177 1.00 87.88 173 PHE A O 1
ATOM 1423 N N . SER A 1 174 ? 17.012 -24.693 -22.671 1.00 87.88 174 SER A N 1
ATOM 1424 C CA . SER A 1 174 ? 17.160 -26.151 -22.530 1.00 87.88 174 SER A CA 1
ATOM 1425 C C . SER A 1 174 ? 17.366 -26.896 -23.857 1.00 87.88 174 SER A C 1
ATOM 1427 O O . SER A 1 174 ? 17.739 -28.067 -23.852 1.00 87.88 174 SER A O 1
ATOM 1429 N N . GLN A 1 175 ? 17.082 -26.236 -24.984 1.00 88.81 175 GLN A N 1
ATOM 1430 C CA . GLN A 1 175 ? 17.187 -26.798 -26.335 1.00 88.81 175 GLN A CA 1
ATOM 1431 C C . GLN A 1 175 ? 18.491 -26.417 -27.053 1.00 88.81 175 GLN A C 1
ATOM 1433 O O . GLN A 1 175 ? 18.712 -26.878 -28.175 1.00 88.81 175 GLN A O 1
ATOM 1438 N N . LEU A 1 176 ? 19.314 -25.563 -26.434 1.00 73.81 176 LEU A N 1
ATOM 1439 C CA . LEU A 1 176 ? 20.637 -25.162 -26.921 1.00 73.81 176 LEU A CA 1
ATOM 1440 C C . LEU A 1 176 ? 21.706 -26.163 -26.472 1.00 73.81 176 LEU A C 1
ATOM 1442 O O . LEU A 1 176 ? 22.614 -26.427 -27.292 1.00 73.81 176 LEU A O 1
#

Sequence (176 aa):
MPETRRMRLDPVDIKLLILYLLKQAERPLSATEITDFVLADSLLDFFETHHYISALLDEKQIEETAPNTYQLTESGAQAIAFFENRLPYTILEKIQLKMKANQKQELLEQLVSADYIPLNDDEFQIHLTMQEAKDTVPFEIKFIVNGKETAKNICNRWKTDYASLYIELTNLFSQL

Secondary structure (DSSP, 8-state):
-------PPPHHHHHHHHHHHHHHHSS-EEHHHHHHHHHTTTS--HHHHHHHHHHHHHTTSEEEEETTEEEE-HHHHHHHHHHGGGS-HHHHHHHHHHHHHHHHHHHHHHHEEEEEEESSSSEEEEEEEE-SSTTSPPEEEEEEEESHHHHHHHHHHHHHHHHHHHHHHHHHHHT-

Mean predicted aligned error: 8.76 Å

pLDDT: mean 88.61, std 10.69, range [40.75, 98.25]